Protein AF-A0A1M3LJ61-F1 (afdb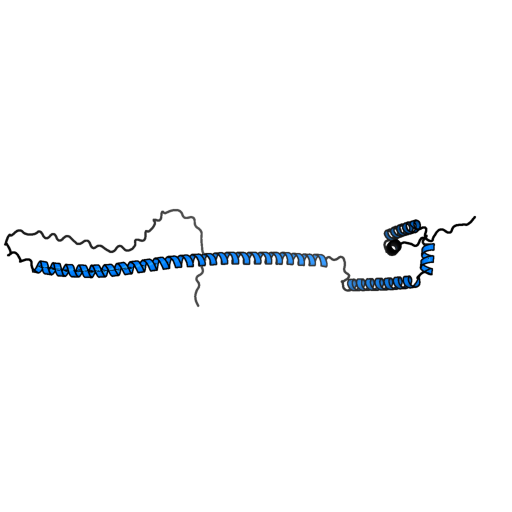_monomer)

Sequence (242 aa):
MVVLLSPVTEMSPMDAQKLAKVLAMAASDNETEALHALRTARRLLDGQGLDFVALAGRLTDSGGEALKDAVFDLRNEVRHLRAENEKLRQGRPSGPAPTASLAESARDAAELIRLRAELDQARAEVQRVHDHQEGLQEQFRQALAEAGQLGLRLSEAESRRMRLEAENRRLTHANHALKVDLAAAQAQTPVPAPVLSGSPIPTSHGPVPHVRPRGPEIVPSEQKRGKNVGISTKGVGQYVLF

Secondary structure (DSSP, 8-state):
----PPP--PPPHHHHHHHHHHHHHHTSS-HHHHHHHHHHHHHHHHTTT--HHHHHHHHHHHHHHHHHHHHHHHHHHHHHHHHHHHHHHHSS---SS-HHHHHHHHHHHHHHHHHHHHHHHHHHHHHHHHHHHHHHHHHHHHHHHHHHHHHHHHHHHHHHHHHHHHHHHHHHHHHHHHHHHHHHHHHHS----------------PPP------------PPPPP-----------PPPPP-

Radius of gyration: 60.06 Å; Cα contacts (8 Å, |Δi|>4): 35; chains: 1; bounding box: 93×72×181 Å

pLDDT: mean 74.15, std 20.95, range [33.78, 98.62]

Structure (mmCIF, N/CA/C/O backbone):
data_AF-A0A1M3LJ61-F1
#
_entry.id   AF-A0A1M3LJ61-F1
#
loop_
_atom_site.group_PDB
_atom_site.id
_atom_site.type_symbol
_atom_site.label_atom_id
_atom_site.label_alt_id
_atom_site.label_comp_id
_atom_site.label_asym_id
_atom_site.label_entity_id
_atom_site.label_seq_id
_atom_site.pdbx_PDB_ins_code
_atom_site.Cartn_x
_atom_site.Cartn_y
_atom_site.Cartn_z
_atom_site.occupancy
_atom_site.B_iso_or_equiv
_atom_site.auth_seq_id
_atom_site.auth_comp_id
_atom_site.auth_asym_id
_atom_site.auth_atom_id
_atom_site.pdbx_PDB_model_num
ATOM 1 N N . MET A 1 1 ? 7.408 24.748 -99.561 1.00 39.34 1 MET A N 1
ATOM 2 C CA . MET A 1 1 ? 7.368 23.767 -98.455 1.00 39.34 1 MET A CA 1
ATOM 3 C C . MET A 1 1 ? 7.925 24.447 -97.221 1.00 39.34 1 MET A C 1
ATOM 5 O O . MET A 1 1 ? 9.103 24.771 -97.209 1.00 39.34 1 MET A O 1
ATOM 9 N N . VAL A 1 2 ? 7.067 24.759 -96.253 1.00 34.91 2 VAL A N 1
ATOM 10 C CA . VAL A 1 2 ? 7.455 25.395 -94.988 1.00 34.91 2 VAL A CA 1
ATOM 11 C C . VAL A 1 2 ? 7.781 24.279 -93.999 1.00 34.91 2 VAL A C 1
ATOM 13 O O . VAL A 1 2 ? 6.925 23.446 -93.714 1.00 34.91 2 VAL A O 1
ATOM 16 N N . VAL A 1 3 ? 9.027 24.236 -93.526 1.00 39.78 3 VAL A N 1
ATOM 17 C CA . VAL A 1 3 ? 9.462 23.355 -92.435 1.00 39.78 3 VAL A CA 1
ATOM 18 C C . VAL A 1 3 ? 8.940 23.967 -91.138 1.00 39.78 3 VAL A C 1
ATOM 20 O O . VAL A 1 3 ? 9.417 25.013 -90.705 1.00 39.78 3 VAL A O 1
ATOM 23 N N . LEU A 1 4 ? 7.913 23.352 -90.553 1.00 39.88 4 LEU A N 1
ATOM 24 C CA . LEU A 1 4 ? 7.398 23.730 -89.241 1.00 39.88 4 LEU A CA 1
ATOM 25 C C . LEU A 1 4 ? 8.383 23.243 -88.172 1.00 39.88 4 LEU A C 1
ATOM 27 O O . LEU A 1 4 ? 8.554 22.040 -87.973 1.00 39.88 4 LEU A O 1
ATOM 31 N N . LEU A 1 5 ? 9.040 24.197 -87.507 1.00 40.81 5 LEU A N 1
ATOM 32 C CA . LEU A 1 5 ? 9.815 23.964 -86.294 1.00 40.81 5 LEU A CA 1
ATOM 33 C C . LEU A 1 5 ? 8.912 23.321 -85.235 1.00 40.81 5 LEU A C 1
ATOM 35 O O . LEU A 1 5 ? 7.877 23.876 -84.868 1.00 40.81 5 LEU A O 1
ATOM 39 N N . SER A 1 6 ? 9.316 22.151 -84.746 1.00 39.75 6 SER A N 1
ATOM 40 C CA . SER A 1 6 ? 8.691 21.529 -83.579 1.00 39.75 6 SER A CA 1
ATOM 41 C C . SER A 1 6 ? 9.058 22.319 -82.313 1.00 39.75 6 SER A C 1
ATOM 43 O O . SER A 1 6 ? 10.201 22.768 -82.199 1.00 39.75 6 SER A O 1
ATOM 45 N N . PRO A 1 7 ? 8.121 22.512 -81.368 1.00 43.78 7 PRO A N 1
ATOM 46 C CA . PRO A 1 7 ? 8.375 23.269 -80.150 1.00 43.78 7 PRO A CA 1
ATOM 47 C C . PRO A 1 7 ? 9.393 22.554 -79.252 1.00 43.78 7 PRO A C 1
ATOM 49 O O . PRO A 1 7 ? 9.304 21.350 -79.008 1.00 43.78 7 PRO A O 1
ATOM 52 N N . VAL A 1 8 ? 10.356 23.334 -78.760 1.00 47.19 8 VAL A N 1
ATOM 53 C CA . VAL A 1 8 ? 11.369 22.946 -77.774 1.00 47.19 8 VAL A CA 1
ATOM 54 C C . VAL A 1 8 ? 10.664 22.402 -76.533 1.00 47.19 8 VAL A C 1
ATOM 56 O O . VAL A 1 8 ? 9.954 23.129 -75.846 1.00 47.19 8 VAL A O 1
ATOM 59 N N . THR A 1 9 ? 10.828 21.110 -76.258 1.00 55.72 9 THR A N 1
ATOM 60 C CA . THR A 1 9 ? 10.273 20.473 -75.061 1.00 55.72 9 THR A CA 1
ATOM 61 C C . THR A 1 9 ? 11.159 20.846 -73.873 1.00 55.72 9 THR A C 1
ATOM 63 O O . THR A 1 9 ? 12.301 20.394 -73.770 1.00 55.72 9 THR A O 1
ATOM 66 N N . GLU A 1 10 ? 10.680 21.738 -73.010 1.00 58.97 10 GLU A N 1
ATOM 67 C CA . GLU A 1 10 ? 11.334 22.023 -71.732 1.00 58.97 10 GLU A CA 1
ATOM 68 C C . GLU A 1 10 ? 11.144 20.831 -70.787 1.00 58.97 10 GLU A C 1
ATOM 70 O O . GLU A 1 10 ? 10.047 20.279 -70.672 1.00 58.97 10 GLU A O 1
ATOM 75 N N . MET A 1 11 ? 12.225 20.397 -70.132 1.00 64.00 11 MET A N 1
ATOM 76 C CA . MET A 1 11 ? 12.153 19.304 -69.164 1.00 64.00 11 MET A CA 1
ATOM 77 C C . MET A 1 11 ? 11.293 19.733 -67.975 1.00 64.00 11 MET A C 1
ATOM 79 O O . MET A 1 11 ? 11.531 20.785 -67.383 1.00 64.00 11 MET A O 1
ATOM 83 N N . SER A 1 12 ? 10.341 18.889 -67.572 1.00 69.12 12 SER A N 1
ATOM 84 C CA . SER A 1 12 ? 9.589 19.107 -66.334 1.00 69.12 12 SER A CA 1
ATOM 85 C C . SER A 1 12 ? 10.553 19.238 -65.141 1.00 69.12 12 SER A C 1
ATOM 87 O O . SER A 1 12 ? 11.488 18.435 -65.027 1.00 69.12 12 SER A O 1
ATOM 89 N N . PRO A 1 13 ? 10.331 20.185 -64.209 1.00 62.59 13 PRO A N 1
ATOM 90 C CA . PRO A 1 13 ? 11.209 20.400 -63.053 1.00 62.59 13 PRO A CA 1
ATOM 91 C C . PRO A 1 13 ? 11.380 19.139 -62.192 1.00 62.59 13 PRO A C 1
ATOM 93 O O . PRO A 1 13 ? 12.439 18.914 -61.606 1.00 62.59 13 PRO A O 1
ATOM 96 N N . MET A 1 14 ? 10.369 18.268 -62.166 1.00 59.91 14 MET A N 1
ATOM 97 C CA . MET A 1 14 ? 10.416 16.993 -61.450 1.00 59.91 14 MET A CA 1
ATOM 98 C C . MET A 1 14 ? 11.348 15.971 -62.122 1.00 59.91 14 MET A C 1
ATOM 100 O O . MET A 1 14 ? 12.014 15.192 -61.438 1.00 59.91 14 MET A O 1
ATOM 104 N N . ASP A 1 15 ? 11.422 15.970 -63.452 1.00 69.44 15 ASP A N 1
ATOM 105 C CA . ASP A 1 15 ? 12.286 15.057 -64.203 1.00 69.44 15 ASP A CA 1
ATOM 106 C C . ASP A 1 15 ? 13.738 15.550 -64.220 1.00 69.44 15 ASP A C 1
ATOM 108 O O . ASP A 1 15 ? 14.660 14.738 -64.144 1.00 69.44 15 ASP A O 1
ATOM 112 N N . ALA A 1 16 ? 13.948 16.870 -64.170 1.00 64.44 16 ALA A N 1
ATOM 113 C CA . ALA A 1 16 ? 15.262 17.473 -63.942 1.00 64.44 16 ALA A CA 1
ATOM 114 C C . ALA A 1 16 ? 15.847 17.094 -62.567 1.00 64.44 16 ALA A C 1
ATOM 116 O O . ALA A 1 16 ? 17.010 16.702 -62.474 1.00 64.44 16 ALA A O 1
ATOM 117 N N . GLN A 1 17 ? 15.036 17.126 -61.504 1.00 66.38 17 GLN A N 1
ATOM 118 C CA . GLN A 1 17 ? 15.462 16.702 -60.162 1.00 66.38 17 GLN A CA 1
ATOM 119 C C . GLN A 1 17 ? 15.802 15.206 -60.095 1.00 66.38 17 GLN A C 1
ATOM 121 O O . GLN A 1 17 ? 16.796 14.818 -59.476 1.00 66.38 17 GLN A O 1
ATOM 126 N N . LYS A 1 18 ? 15.007 14.351 -60.752 1.00 72.06 18 LYS A N 1
ATOM 127 C CA . LYS A 1 18 ? 15.295 12.910 -60.843 1.00 72.06 18 LYS A CA 1
ATOM 128 C C . LYS A 1 18 ? 16.589 12.648 -61.605 1.00 72.06 18 LYS A C 1
ATOM 130 O O . LYS A 1 18 ? 17.407 11.859 -61.139 1.00 72.06 18 LYS A O 1
ATOM 135 N N . LEU A 1 19 ? 16.796 13.327 -62.733 1.00 70.62 19 LEU A N 1
ATOM 136 C CA . LEU A 1 19 ? 18.022 13.212 -63.513 1.00 70.62 19 LEU A CA 1
ATOM 137 C C . LEU A 1 19 ? 19.246 13.655 -62.699 1.00 70.62 19 LEU A C 1
ATOM 139 O O . LEU A 1 19 ? 20.232 12.925 -62.659 1.00 70.62 19 LEU A O 1
ATOM 143 N N . ALA A 1 20 ? 19.167 14.785 -61.991 1.00 68.12 20 ALA A N 1
ATOM 144 C CA . ALA A 1 20 ? 20.248 15.278 -61.136 1.00 68.12 20 ALA A CA 1
ATOM 145 C C . ALA A 1 20 ? 20.616 14.278 -60.030 1.00 68.12 20 ALA A C 1
ATOM 147 O O . ALA A 1 20 ? 21.790 13.996 -59.804 1.00 68.12 20 ALA A O 1
ATOM 148 N N . LYS A 1 21 ? 19.613 13.675 -59.382 1.00 71.56 21 LYS A N 1
ATOM 149 C CA . LYS A 1 21 ? 19.830 12.655 -58.350 1.00 71.56 21 LYS A CA 1
ATOM 150 C C . LYS A 1 21 ? 20.485 11.390 -58.908 1.00 71.56 21 LYS A C 1
ATOM 152 O O . LYS A 1 21 ? 21.404 10.854 -58.296 1.00 71.56 21 LYS A O 1
ATOM 157 N N . VAL A 1 22 ? 20.032 10.919 -60.068 1.00 75.25 22 VAL A N 1
ATOM 158 C CA . VAL A 1 22 ? 20.609 9.740 -60.728 1.00 75.25 22 VAL A CA 1
ATOM 159 C C . VAL A 1 22 ? 22.039 10.030 -61.204 1.00 75.25 22 VAL A C 1
ATOM 161 O O . VAL A 1 22 ? 22.913 9.188 -61.041 1.00 75.25 22 VAL A O 1
ATOM 164 N N . LEU A 1 23 ? 22.326 11.232 -61.706 1.00 72.38 23 LEU A N 1
ATOM 165 C CA . LEU A 1 23 ? 23.689 11.639 -62.064 1.00 72.38 23 LEU A CA 1
ATOM 166 C C . LEU A 1 23 ? 24.606 11.796 -60.844 1.00 72.38 23 LEU A C 1
ATOM 168 O O . LEU A 1 23 ? 25.773 11.427 -60.918 1.00 72.38 23 LEU A O 1
ATOM 172 N N . ALA A 1 24 ? 24.091 12.256 -59.702 1.00 69.31 24 ALA A N 1
ATOM 173 C CA . ALA A 1 24 ? 24.850 12.272 -58.452 1.00 69.31 24 ALA A CA 1
ATOM 174 C C . ALA A 1 24 ? 25.204 10.848 -57.983 1.00 69.31 24 ALA A C 1
ATOM 176 O O . ALA A 1 24 ? 26.318 10.608 -57.527 1.00 69.31 24 ALA A O 1
ATOM 177 N N . MET A 1 25 ? 24.300 9.878 -58.167 1.00 69.06 25 MET A N 1
ATOM 178 C CA . MET A 1 25 ? 24.589 8.459 -57.914 1.00 69.06 25 MET A CA 1
ATOM 179 C C . MET A 1 25 ? 25.607 7.869 -58.900 1.00 69.06 25 MET A C 1
ATOM 181 O O . MET A 1 25 ? 26.309 6.924 -58.552 1.00 69.06 25 MET A O 1
ATOM 185 N N . ALA A 1 26 ? 25.742 8.433 -60.105 1.00 65.00 26 ALA A N 1
ATOM 186 C CA . ALA A 1 26 ? 26.786 8.036 -61.050 1.00 65.00 26 ALA A CA 1
ATOM 187 C C . ALA A 1 26 ? 28.206 8.415 -60.586 1.00 65.00 26 ALA A C 1
ATOM 189 O O . ALA A 1 26 ? 29.171 7.840 -61.078 1.00 65.00 26 ALA A O 1
ATOM 190 N N . ALA A 1 27 ? 28.338 9.332 -59.621 1.00 66.00 27 ALA A N 1
ATOM 191 C CA . ALA A 1 27 ? 29.603 9.664 -58.965 1.00 66.00 27 ALA A CA 1
ATOM 192 C C . ALA A 1 27 ? 29.924 8.757 -57.752 1.00 66.00 27 ALA A C 1
ATOM 194 O O . ALA A 1 27 ? 30.846 9.058 -56.997 1.00 66.00 27 ALA A O 1
ATOM 195 N N . SER A 1 28 ? 29.157 7.677 -57.540 1.00 67.62 28 SER A N 1
ATOM 196 C CA . SER A 1 28 ? 29.393 6.677 -56.487 1.00 67.62 28 SER A CA 1
ATOM 197 C C . SER A 1 28 ? 30.700 5.906 -56.720 1.00 67.62 28 SER A C 1
ATOM 199 O O . SER A 1 28 ? 31.016 5.540 -57.851 1.00 67.62 28 SER A O 1
ATOM 201 N N . ASP A 1 29 ? 31.421 5.588 -55.638 1.00 63.00 29 ASP A N 1
ATOM 202 C CA . ASP A 1 29 ? 32.652 4.774 -55.656 1.00 63.00 29 ASP A CA 1
ATOM 203 C C . ASP A 1 29 ? 32.382 3.296 -56.042 1.00 63.00 29 ASP A C 1
ATOM 205 O O . ASP A 1 29 ? 33.309 2.505 -56.222 1.00 63.00 29 ASP A O 1
ATOM 209 N N . ASN A 1 30 ? 31.108 2.906 -56.177 1.00 73.69 30 ASN A N 1
ATOM 210 C CA . ASN A 1 30 ? 30.684 1.591 -56.646 1.00 73.69 30 ASN A CA 1
ATOM 211 C C . ASN A 1 30 ? 30.413 1.605 -58.160 1.00 73.69 30 ASN A C 1
ATOM 213 O O . ASN A 1 30 ? 29.371 2.076 -58.621 1.00 73.69 30 ASN A O 1
ATOM 217 N N . GLU A 1 31 ? 31.321 1.003 -58.930 1.00 69.88 31 GLU A N 1
ATOM 218 C CA . GLU A 1 31 ? 31.287 0.973 -60.399 1.00 69.88 31 GLU A CA 1
ATOM 219 C C . GLU A 1 31 ? 29.990 0.366 -60.968 1.00 69.88 31 GLU A C 1
ATOM 221 O O . GLU A 1 31 ? 29.453 0.836 -61.972 1.00 69.88 31 GLU A O 1
ATOM 226 N N . THR A 1 32 ? 29.419 -0.641 -60.301 1.00 77.38 32 THR A N 1
ATOM 227 C CA . THR A 1 32 ? 28.174 -1.284 -60.759 1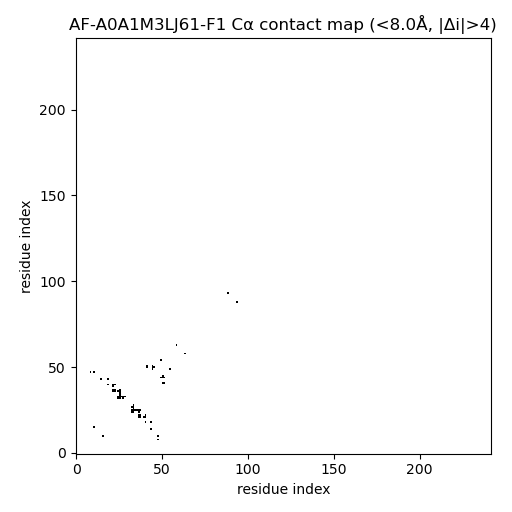.00 77.38 32 THR A CA 1
ATOM 228 C C . THR A 1 32 ? 26.953 -0.375 -60.608 1.00 77.38 32 THR A C 1
ATOM 230 O O . THR A 1 32 ? 26.091 -0.328 -61.491 1.00 77.38 32 THR A O 1
ATOM 233 N N . GLU A 1 33 ? 26.907 0.390 -59.519 1.00 72.25 33 GLU A N 1
ATOM 234 C CA . GLU A 1 33 ? 25.852 1.355 -59.223 1.00 72.25 33 GLU A CA 1
ATOM 235 C C . GLU A 1 33 ? 25.985 2.594 -60.109 1.00 72.25 33 GLU A C 1
ATOM 237 O O . GLU A 1 33 ? 24.993 3.052 -60.681 1.00 72.25 33 GLU A O 1
ATOM 242 N N . ALA A 1 34 ? 27.219 3.055 -60.327 1.00 69.69 34 ALA A N 1
ATOM 243 C CA . ALA A 1 34 ? 27.520 4.158 -61.226 1.00 69.69 34 ALA A CA 1
ATOM 244 C C . ALA A 1 34 ? 27.080 3.855 -62.668 1.00 69.69 34 ALA A C 1
ATOM 246 O O . ALA A 1 34 ? 26.402 4.662 -63.309 1.00 69.69 34 ALA A O 1
ATOM 247 N N . LEU A 1 35 ? 27.369 2.649 -63.169 1.00 77.25 35 LEU A N 1
ATOM 248 C CA . LEU A 1 35 ? 26.945 2.218 -64.503 1.00 77.25 35 LEU A CA 1
ATOM 249 C C . LEU A 1 35 ? 25.423 2.062 -64.619 1.00 77.25 35 LEU A C 1
ATOM 251 O O . LEU A 1 35 ? 24.843 2.408 -65.652 1.00 77.25 35 LEU A O 1
ATOM 255 N N . HIS A 1 36 ? 24.752 1.550 -63.585 1.00 79.88 36 HIS A N 1
ATOM 256 C CA . HIS A 1 36 ? 23.290 1.459 -63.572 1.00 79.88 36 HIS A CA 1
ATOM 257 C C . HIS A 1 36 ? 22.636 2.851 -63.571 1.00 79.88 36 HIS A C 1
ATOM 259 O O . HIS A 1 36 ? 21.670 3.095 -64.305 1.00 79.88 36 HIS A O 1
ATOM 265 N N . ALA A 1 37 ? 23.197 3.783 -62.802 1.00 77.12 37 ALA A N 1
ATOM 266 C CA . ALA A 1 37 ? 22.760 5.167 -62.753 1.00 77.12 37 ALA A CA 1
ATOM 267 C C . ALA A 1 37 ? 22.937 5.866 -64.113 1.00 77.12 37 ALA A C 1
ATOM 269 O O . ALA A 1 37 ? 21.987 6.460 -64.618 1.00 77.12 37 ALA A O 1
ATOM 270 N N . LEU A 1 38 ? 24.081 5.693 -64.786 1.00 77.62 38 LEU A N 1
ATOM 271 C CA . LEU A 1 38 ? 24.317 6.245 -66.129 1.00 77.62 38 LEU A CA 1
ATOM 272 C C . LEU A 1 38 ? 23.334 5.710 -67.180 1.00 77.62 38 LEU A C 1
ATOM 274 O O . LEU A 1 38 ? 22.809 6.481 -67.984 1.00 77.62 38 LEU A O 1
ATOM 278 N N . ARG A 1 39 ? 23.024 4.407 -67.159 1.00 83.12 39 ARG A N 1
ATOM 279 C CA . ARG A 1 39 ? 22.016 3.819 -68.066 1.00 83.12 39 ARG A CA 1
ATOM 280 C C . ARG A 1 39 ? 20.618 4.375 -67.805 1.00 83.12 39 ARG A C 1
ATOM 282 O O . ARG A 1 39 ? 19.861 4.611 -68.744 1.00 83.12 39 ARG A O 1
ATOM 289 N N . THR A 1 40 ? 20.285 4.600 -66.539 1.00 81.56 40 THR A N 1
ATOM 290 C CA . THR A 1 40 ? 18.989 5.155 -66.136 1.00 81.56 40 THR A CA 1
ATOM 291 C C . THR A 1 40 ? 18.874 6.630 -66.527 1.00 81.56 40 THR A C 1
ATOM 293 O O . THR A 1 40 ? 17.856 7.032 -67.084 1.00 81.56 40 THR A O 1
ATOM 296 N N . ALA A 1 41 ? 19.935 7.416 -66.325 1.00 76.94 41 ALA A N 1
ATOM 297 C CA . ALA A 1 41 ? 20.017 8.806 -66.767 1.00 76.94 41 ALA A CA 1
ATOM 298 C C . ALA A 1 41 ? 19.880 8.922 -68.292 1.00 76.94 41 ALA A C 1
ATOM 300 O O . ALA A 1 41 ? 19.110 9.749 -68.774 1.00 76.94 41 ALA A O 1
ATOM 301 N N . ARG A 1 42 ? 20.546 8.036 -69.047 1.00 79.75 42 ARG A N 1
ATOM 302 C CA . ARG A 1 42 ? 20.433 7.983 -70.510 1.00 79.75 42 ARG A CA 1
ATOM 303 C C . ARG A 1 42 ? 18.995 7.740 -70.961 1.00 79.75 42 ARG A C 1
ATOM 305 O O . ARG A 1 42 ? 18.484 8.469 -71.795 1.00 79.75 42 ARG A O 1
ATOM 312 N N . ARG A 1 43 ? 18.313 6.769 -70.350 1.00 81.75 43 ARG A N 1
ATOM 313 C CA . ARG A 1 43 ? 16.918 6.444 -70.681 1.00 81.75 43 ARG A CA 1
ATOM 314 C C . ARG A 1 43 ? 15.952 7.601 -70.398 1.00 81.75 43 ARG A C 1
ATOM 316 O O . ARG A 1 43 ? 14.979 7.769 -71.127 1.00 81.75 43 ARG A O 1
ATOM 323 N N . LEU A 1 44 ? 16.197 8.373 -69.338 1.00 77.38 44 LEU A N 1
ATOM 324 C CA . LEU A 1 44 ? 15.394 9.556 -69.010 1.00 77.38 44 LEU A CA 1
ATOM 325 C C . LEU A 1 44 ? 15.604 10.691 -70.021 1.00 77.38 44 LEU A C 1
ATOM 327 O O . LEU A 1 44 ? 14.643 11.371 -70.369 1.00 77.38 44 LEU A O 1
ATOM 331 N N . LEU A 1 45 ? 16.831 10.853 -70.520 1.00 76.44 45 LEU A N 1
ATOM 332 C CA . LEU A 1 45 ? 17.176 11.836 -71.547 1.00 76.44 45 LEU A CA 1
ATOM 333 C C . LEU A 1 45 ? 16.635 11.457 -72.931 1.00 76.44 45 LEU A C 1
ATOM 335 O O . LEU A 1 45 ? 16.005 12.289 -73.586 1.00 76.44 45 LEU A O 1
ATOM 339 N N . ASP A 1 46 ? 16.765 10.185 -73.317 1.00 80.94 46 ASP A N 1
ATOM 340 C CA . ASP A 1 46 ? 16.210 9.649 -74.565 1.00 80.94 46 ASP A CA 1
ATOM 341 C C . ASP A 1 46 ? 14.682 9.844 -74.619 1.00 80.94 46 ASP A C 1
ATOM 343 O O . ASP A 1 46 ? 14.127 10.210 -75.655 1.00 80.94 46 ASP A O 1
ATOM 347 N N . GLY A 1 47 ? 13.994 9.671 -73.480 1.00 77.44 47 GLY A N 1
ATOM 348 C CA . GLY A 1 47 ? 12.552 9.912 -73.348 1.00 77.44 47 GLY A CA 1
ATOM 349 C C . GLY A 1 47 ? 12.124 11.370 -73.561 1.00 77.44 47 GLY A C 1
ATOM 350 O O . GLY A 1 47 ? 10.942 11.627 -73.777 1.00 77.44 47 GLY A O 1
ATOM 351 N N . GLN A 1 48 ? 13.067 12.312 -73.527 1.00 70.69 48 GLN A N 1
ATOM 352 C CA . GLN A 1 48 ? 12.850 13.745 -73.743 1.00 70.69 48 GLN A CA 1
ATOM 353 C C . GLN A 1 48 ? 13.524 14.258 -75.029 1.00 70.69 48 GLN A C 1
ATOM 355 O O . GLN A 1 48 ? 13.552 15.463 -75.270 1.00 70.69 48 GLN A O 1
ATOM 360 N N . GLY A 1 49 ? 14.052 13.357 -75.869 1.00 71.62 49 GLY A N 1
ATOM 361 C CA . GLY A 1 49 ? 14.711 13.706 -77.131 1.00 71.62 49 GLY A CA 1
ATOM 362 C C . GLY A 1 49 ? 16.028 14.472 -76.958 1.00 71.62 49 GLY A C 1
ATOM 363 O O . GLY A 1 49 ? 16.449 15.174 -77.877 1.00 71.62 49 GLY A O 1
ATOM 364 N N . LEU A 1 50 ? 16.662 14.371 -75.786 1.00 72.19 50 LEU A N 1
ATOM 365 C CA . LEU A 1 50 ? 17.929 15.025 -75.463 1.00 72.19 50 LEU A CA 1
ATOM 366 C C . LEU A 1 50 ? 19.037 13.979 -75.329 1.00 72.19 50 LEU A C 1
ATOM 368 O O . LEU A 1 50 ? 18.806 12.889 -74.824 1.00 72.19 50 LEU A O 1
ATOM 372 N N . ASP A 1 51 ? 20.254 14.333 -75.737 1.00 75.25 51 ASP A N 1
ATOM 373 C CA . ASP A 1 51 ? 21.460 13.539 -75.468 1.00 75.25 51 ASP A CA 1
ATOM 374 C C . ASP A 1 51 ? 22.348 14.269 -74.446 1.00 75.25 51 ASP A C 1
ATOM 376 O O . ASP A 1 51 ? 22.235 15.487 -74.271 1.00 75.25 51 ASP A O 1
ATOM 380 N N . PHE A 1 52 ? 23.259 13.556 -73.782 1.00 71.06 52 PHE A N 1
ATOM 381 C CA . PHE A 1 52 ? 24.159 14.113 -72.765 1.00 71.06 52 PHE A CA 1
ATOM 382 C C . PHE A 1 52 ? 24.968 15.307 -73.277 1.00 71.06 52 PHE A C 1
ATO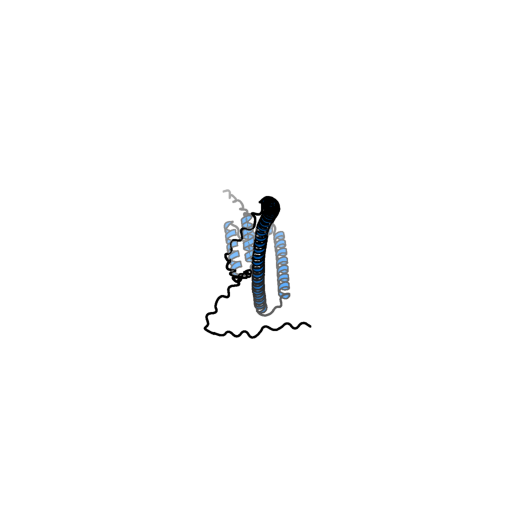M 384 O O . PHE A 1 52 ? 25.216 16.243 -72.523 1.00 71.06 52 PHE A O 1
ATOM 391 N N . VAL A 1 53 ? 25.338 15.309 -74.560 1.00 72.00 53 VAL A N 1
ATOM 392 C CA . VAL A 1 53 ? 26.064 16.417 -75.200 1.00 72.00 53 VAL A CA 1
ATOM 393 C C . VAL A 1 53 ? 25.172 17.654 -75.357 1.00 72.00 53 VAL A C 1
ATOM 395 O O . VAL A 1 53 ? 25.611 18.769 -75.088 1.00 72.00 53 VAL A O 1
ATOM 398 N N . ALA A 1 54 ? 23.902 17.466 -75.726 1.00 67.94 54 ALA A N 1
ATOM 399 C CA . ALA A 1 54 ? 22.929 18.553 -75.840 1.00 67.94 54 ALA A CA 1
ATOM 400 C C . ALA A 1 54 ? 2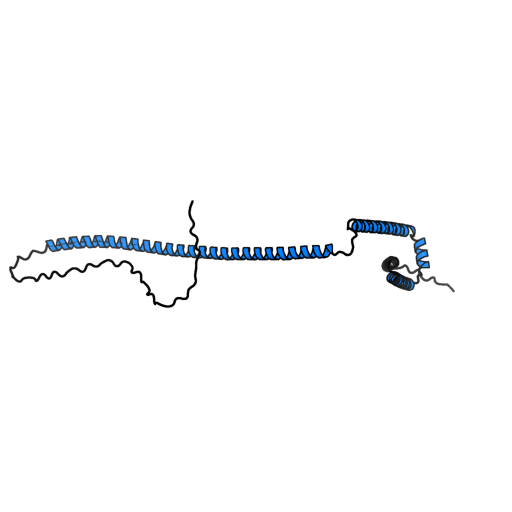2.532 19.113 -74.462 1.00 67.94 54 ALA A C 1
ATOM 402 O O . ALA A 1 54 ? 22.359 20.322 -74.311 1.00 67.94 54 ALA A O 1
ATOM 403 N N . LEU A 1 55 ? 22.436 18.250 -73.444 1.00 67.12 55 LEU A N 1
ATOM 404 C CA . LEU A 1 55 ? 22.231 18.649 -72.051 1.00 67.12 55 LEU A CA 1
ATOM 405 C C . LEU A 1 55 ? 23.440 19.422 -71.506 1.00 67.12 55 LEU A C 1
ATOM 407 O O . LEU A 1 55 ? 23.261 20.460 -70.875 1.00 67.12 55 LEU A O 1
ATOM 411 N N . ALA A 1 56 ? 24.660 18.946 -71.772 1.00 65.44 56 ALA A N 1
ATOM 412 C CA . ALA A 1 56 ? 25.892 19.620 -71.375 1.00 65.44 56 ALA A CA 1
ATOM 413 C C . ALA A 1 56 ? 26.007 21.007 -72.022 1.00 65.44 56 ALA A C 1
ATOM 415 O O . ALA A 1 56 ? 26.310 21.958 -71.312 1.00 65.44 56 ALA A O 1
ATOM 416 N N . GLY A 1 57 ? 25.674 21.135 -73.314 1.00 64.62 57 GLY A N 1
ATOM 417 C CA . GLY A 1 57 ? 25.619 22.427 -74.010 1.00 64.62 57 GLY A CA 1
ATOM 418 C C . GLY A 1 57 ? 24.606 23.399 -73.393 1.00 64.62 57 GLY A C 1
ATOM 419 O O . GLY A 1 57 ? 24.913 24.565 -73.171 1.00 64.62 57 GLY A O 1
ATOM 420 N N . ARG A 1 58 ? 23.419 22.912 -73.007 1.00 64.81 58 ARG A N 1
ATOM 421 C CA . ARG A 1 58 ? 22.413 23.740 -72.319 1.00 64.81 58 ARG A CA 1
ATOM 422 C C . ARG A 1 58 ? 22.854 24.165 -70.918 1.00 64.81 58 ARG A C 1
ATOM 424 O O . ARG A 1 58 ? 22.645 25.311 -70.547 1.00 64.81 58 ARG A O 1
ATOM 431 N N . LEU A 1 59 ? 23.487 23.272 -70.157 1.00 63.12 59 LEU A N 1
ATOM 432 C CA . LEU A 1 59 ? 24.003 23.563 -68.815 1.00 63.12 59 LEU A CA 1
ATOM 433 C C . LEU A 1 59 ? 25.161 24.565 -68.835 1.00 63.12 59 LEU A C 1
ATOM 435 O O . LEU A 1 59 ? 25.260 25.399 -67.934 1.00 63.12 59 LEU A O 1
ATOM 439 N N . THR A 1 60 ? 26.027 24.508 -69.849 1.00 63.47 60 THR A N 1
ATOM 440 C CA . THR A 1 60 ? 27.087 25.507 -70.027 1.00 63.47 60 THR A CA 1
ATOM 441 C C . THR A 1 60 ? 26.525 26.878 -70.383 1.00 63.47 60 THR A C 1
ATOM 443 O O . THR A 1 60 ? 27.044 27.874 -69.886 1.00 63.47 60 THR A O 1
ATOM 446 N N . ASP A 1 61 ? 25.430 26.925 -71.145 1.00 59.59 61 ASP A N 1
ATOM 447 C CA . ASP A 1 61 ? 24.810 28.176 -71.591 1.00 59.59 61 ASP A CA 1
ATOM 448 C C . ASP A 1 61 ? 23.869 28.802 -70.541 1.00 59.59 61 ASP A C 1
ATOM 450 O O . ASP A 1 61 ? 23.685 30.018 -70.535 1.00 59.59 61 ASP A O 1
ATOM 454 N N . SER A 1 62 ? 23.281 28.011 -69.629 1.00 57.94 62 SER A N 1
ATOM 455 C CA . SER A 1 62 ? 22.206 28.470 -68.729 1.00 57.94 62 SER A CA 1
ATOM 456 C C . SER A 1 62 ? 22.563 28.593 -67.241 1.00 57.94 62 SER A C 1
ATOM 458 O O . SER A 1 62 ? 21.672 28.859 -66.436 1.00 57.94 62 SER A O 1
ATOM 460 N N . GLY A 1 63 ? 23.817 28.381 -66.830 1.00 59.38 63 GLY A N 1
ATOM 461 C CA . GLY A 1 63 ? 24.185 28.497 -65.406 1.00 59.38 63 GLY A CA 1
ATOM 462 C C . GLY A 1 63 ? 25.347 27.631 -64.933 1.00 59.38 63 GLY A C 1
ATOM 463 O O . GLY A 1 63 ? 25.389 27.258 -63.759 1.00 59.38 63 GLY A O 1
ATOM 464 N N . GLY A 1 64 ? 26.292 27.309 -65.820 1.00 62.06 64 GLY A N 1
ATOM 465 C CA . GLY A 1 64 ? 27.444 26.468 -65.498 1.00 62.06 64 GLY A CA 1
ATOM 466 C C . GLY A 1 64 ? 28.268 26.965 -64.306 1.00 62.06 64 GLY A C 1
ATOM 467 O O . GLY A 1 64 ? 28.812 26.140 -63.586 1.00 62.06 64 GLY A O 1
ATOM 468 N N . GLU A 1 65 ? 28.317 28.275 -64.048 1.00 68.38 65 GLU A N 1
ATOM 469 C CA . GLU A 1 65 ? 29.022 28.836 -62.885 1.00 68.38 65 GLU A CA 1
ATOM 470 C C . GLU A 1 65 ? 28.319 28.520 -61.556 1.00 68.38 65 GLU A C 1
ATOM 472 O O . GLU A 1 65 ? 28.958 28.011 -60.644 1.00 68.38 65 GLU A O 1
ATOM 477 N N . ALA A 1 66 ? 26.993 28.668 -61.464 1.00 68.56 66 ALA A N 1
ATOM 478 C CA . ALA A 1 66 ? 26.253 28.329 -60.241 1.00 68.56 66 ALA A CA 1
ATOM 479 C C . ALA A 1 66 ? 26.311 26.824 -59.918 1.00 68.56 66 ALA A C 1
ATOM 481 O O . ALA A 1 66 ? 26.362 26.424 -58.755 1.00 68.56 66 ALA A O 1
ATOM 482 N N . LEU A 1 67 ? 26.333 25.973 -60.951 1.00 69.31 67 LEU A N 1
ATOM 483 C CA . LEU A 1 67 ? 26.532 24.537 -60.772 1.00 69.31 67 LEU A CA 1
ATOM 484 C C . LEU A 1 67 ? 27.971 24.211 -60.349 1.00 69.31 67 LEU A C 1
ATOM 486 O O . LEU A 1 67 ? 28.166 23.345 -59.499 1.00 69.31 67 LEU A O 1
ATOM 490 N N . LYS A 1 68 ? 28.977 24.892 -60.913 1.00 77.06 68 LYS A N 1
ATOM 491 C CA . LYS A 1 68 ? 30.380 24.743 -60.495 1.00 77.06 68 LYS A CA 1
ATOM 492 C C . LYS A 1 68 ? 30.566 25.148 -59.036 1.00 77.06 68 LYS A C 1
ATOM 494 O O . LYS A 1 68 ? 31.220 24.401 -58.313 1.00 77.06 68 LYS A O 1
ATOM 499 N N . ASP A 1 69 ? 29.952 26.247 -58.605 1.00 77.25 69 ASP A N 1
ATOM 500 C CA . ASP A 1 69 ? 29.995 26.715 -57.218 1.00 77.25 69 ASP A CA 1
ATOM 501 C C . ASP A 1 69 ? 29.331 25.703 -56.273 1.00 77.25 69 ASP A C 1
ATOM 503 O O . ASP A 1 69 ? 29.954 25.254 -55.315 1.00 77.25 69 ASP A O 1
ATOM 507 N N . ALA A 1 70 ? 28.130 25.215 -56.601 1.00 69.00 70 ALA A N 1
ATOM 508 C CA . ALA A 1 70 ? 27.453 24.192 -55.800 1.00 69.00 70 ALA A CA 1
ATOM 509 C C . ALA A 1 70 ? 28.240 22.867 -55.723 1.00 69.00 70 ALA A C 1
ATOM 511 O O . ALA A 1 70 ? 28.289 22.218 -54.677 1.00 69.00 70 ALA A O 1
ATOM 512 N N . VAL A 1 71 ? 28.884 22.452 -56.820 1.00 80.56 71 VAL A N 1
ATOM 513 C CA . VAL A 1 71 ? 29.760 21.268 -56.843 1.00 80.56 71 VAL A CA 1
ATOM 514 C C . VAL A 1 71 ? 31.029 21.507 -56.021 1.00 80.56 71 VAL A C 1
ATOM 516 O O . VAL A 1 71 ? 31.513 20.587 -55.356 1.00 80.56 71 VAL A O 1
ATOM 519 N N . PHE A 1 72 ? 31.573 22.723 -56.044 1.00 85.56 72 PHE A N 1
ATOM 520 C CA . PHE A 1 72 ? 32.728 23.108 -55.242 1.00 85.56 72 PHE A CA 1
ATOM 521 C C . PHE A 1 72 ? 32.403 23.091 -53.742 1.00 85.56 72 PHE A C 1
ATOM 523 O O . PHE A 1 72 ? 33.159 22.497 -52.967 1.00 85.56 72 PHE A O 1
ATOM 530 N N . ASP A 1 73 ? 31.253 23.635 -53.347 1.00 86.56 73 ASP A N 1
ATOM 531 C CA . ASP A 1 73 ? 30.763 23.617 -51.968 1.00 86.56 73 ASP A CA 1
ATOM 532 C C . ASP A 1 73 ? 30.517 22.188 -51.476 1.00 86.56 73 ASP A C 1
ATOM 534 O O . ASP A 1 73 ? 31.049 21.793 -50.436 1.00 86.56 73 ASP A O 1
ATOM 538 N N . LEU A 1 74 ? 29.829 21.361 -52.272 1.00 82.69 74 LEU A N 1
ATOM 539 C CA . LEU A 1 74 ? 29.593 19.953 -51.943 1.00 82.69 74 LEU A CA 1
ATOM 540 C C . LEU A 1 74 ? 30.912 19.179 -51.791 1.00 82.69 74 LEU A C 1
ATOM 542 O O . LEU A 1 74 ? 31.071 18.355 -50.890 1.00 82.69 74 LEU A O 1
ATOM 546 N N . ARG A 1 75 ? 31.903 19.451 -52.647 1.00 89.38 75 ARG A N 1
ATOM 547 C CA . ARG A 1 75 ? 33.228 18.822 -52.561 1.00 89.38 75 ARG A CA 1
ATOM 548 C C . ARG A 1 75 ? 33.972 19.237 -51.291 1.00 89.38 75 ARG A C 1
ATOM 550 O O . ARG A 1 75 ? 34.662 18.404 -50.695 1.00 89.38 75 ARG A O 1
ATOM 557 N N . ASN A 1 76 ? 33.843 20.494 -50.874 1.00 90.62 76 ASN A N 1
ATOM 558 C CA . ASN A 1 76 ? 34.422 20.981 -49.625 1.00 90.62 76 ASN A CA 1
ATOM 559 C C . ASN A 1 76 ? 33.732 20.363 -48.406 1.00 90.62 76 ASN A C 1
ATOM 561 O O . ASN A 1 76 ? 34.423 19.931 -47.483 1.00 90.62 76 ASN A O 1
ATOM 565 N N . GLU A 1 77 ? 32.408 20.232 -48.431 1.00 89.94 77 GLU A N 1
ATOM 566 C CA . GLU A 1 77 ? 31.632 19.576 -47.377 1.00 89.94 77 GLU A CA 1
ATOM 567 C C . GLU A 1 77 ? 31.987 18.088 -47.260 1.00 89.94 77 GLU A C 1
ATOM 569 O O . GLU A 1 77 ? 32.305 17.608 -46.173 1.00 89.94 77 GLU A O 1
ATOM 574 N N . VAL A 1 78 ? 32.076 17.362 -48.379 1.00 89.06 78 VAL A N 1
ATOM 575 C CA . VAL A 1 78 ? 32.537 15.964 -48.391 1.00 89.06 78 VAL A CA 1
ATOM 576 C C . VAL A 1 78 ? 33.957 15.848 -47.834 1.00 89.06 78 VAL A C 1
ATOM 578 O O . VAL A 1 78 ? 34.254 14.919 -47.079 1.00 89.06 78 VAL A O 1
ATOM 581 N N . ARG A 1 79 ? 34.852 16.789 -48.158 1.00 94.12 79 ARG A N 1
ATOM 582 C CA . ARG A 1 79 ? 36.208 16.817 -47.592 1.00 94.12 79 ARG A CA 1
ATOM 583 C C . ARG A 1 79 ? 36.183 17.071 -46.081 1.00 94.12 79 ARG A C 1
ATOM 585 O O . ARG A 1 79 ? 36.934 16.410 -45.364 1.00 94.12 79 ARG A O 1
ATOM 592 N N . HIS A 1 80 ? 35.322 17.970 -45.603 1.00 91.75 80 HIS A N 1
ATOM 593 C CA . HIS A 1 80 ? 35.133 18.242 -44.178 1.00 91.75 80 HIS A CA 1
ATOM 594 C C . HIS A 1 80 ? 34.593 17.011 -43.445 1.00 91.75 80 HIS A C 1
ATOM 596 O O . HIS A 1 80 ? 35.203 16.565 -42.478 1.00 91.75 80 HIS A O 1
ATOM 602 N N . LEU A 1 81 ? 33.506 16.412 -43.931 1.00 90.25 81 LEU A N 1
ATOM 603 C CA . LEU A 1 81 ? 32.879 15.230 -43.335 1.00 90.25 81 LEU A CA 1
ATOM 604 C C . LEU A 1 81 ? 33.809 14.015 -43.334 1.00 90.25 81 LEU A C 1
ATOM 606 O O . LEU A 1 81 ? 33.784 13.219 -42.396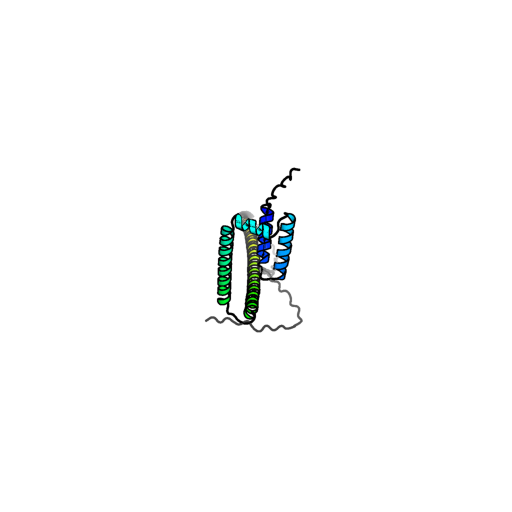 1.00 90.25 81 LEU A O 1
ATOM 610 N N . ARG A 1 82 ? 34.661 13.868 -44.357 1.00 87.25 82 ARG A N 1
ATOM 611 C CA . ARG A 1 82 ? 35.715 12.843 -44.377 1.00 87.25 82 ARG A CA 1
ATOM 612 C C . ARG A 1 82 ? 36.789 13.120 -43.328 1.00 87.25 82 ARG A C 1
ATOM 614 O O . ARG A 1 82 ? 37.179 12.193 -42.630 1.00 87.25 82 ARG A O 1
ATOM 621 N N . ALA A 1 83 ? 37.242 14.366 -43.182 1.00 86.44 83 ALA A N 1
ATOM 622 C CA . ALA A 1 83 ? 38.217 14.738 -42.156 1.00 86.44 83 ALA A CA 1
ATOM 623 C C . ALA A 1 83 ? 37.649 14.606 -40.733 1.00 86.44 83 ALA A C 1
ATOM 625 O O . ALA A 1 83 ? 38.364 14.207 -39.820 1.00 86.44 83 ALA A O 1
ATOM 626 N N . GLU A 1 84 ? 36.370 14.913 -40.536 1.00 85.81 84 GLU A N 1
ATOM 627 C CA . GLU A 1 84 ? 35.662 14.739 -39.269 1.00 85.81 84 GLU A CA 1
ATOM 628 C C . GLU A 1 84 ? 35.446 13.261 -38.940 1.00 85.81 84 GLU A C 1
ATOM 630 O O . GLU A 1 84 ? 35.773 12.837 -37.835 1.00 85.81 84 GLU A O 1
ATOM 635 N N . ASN A 1 85 ? 35.015 12.445 -39.907 1.00 83.06 85 ASN A N 1
ATOM 636 C CA . ASN A 1 85 ? 34.989 10.990 -39.746 1.00 83.06 85 ASN A CA 1
ATOM 637 C C . ASN A 1 85 ? 36.372 10.442 -39.411 1.00 83.06 85 ASN A C 1
ATOM 639 O O . ASN A 1 85 ? 36.496 9.598 -38.532 1.00 83.06 85 ASN A O 1
ATOM 643 N N . GLU A 1 86 ? 37.414 10.926 -40.079 1.00 84.69 86 GLU A N 1
ATOM 644 C CA . GLU A 1 86 ? 38.779 10.493 -39.812 1.00 84.69 86 GLU A CA 1
ATOM 645 C C . GLU A 1 86 ? 39.239 10.920 -38.410 1.00 84.69 86 GLU A C 1
ATOM 647 O O . GLU A 1 86 ? 39.812 10.112 -37.690 1.00 84.69 86 GLU A O 1
ATOM 652 N N . LYS A 1 87 ? 38.890 12.125 -37.942 1.00 83.81 87 LYS A N 1
ATOM 653 C CA . LYS A 1 87 ? 39.118 12.550 -36.549 1.00 83.81 87 LYS A CA 1
ATOM 654 C C . LYS A 1 87 ? 38.355 11.693 -35.541 1.00 83.81 87 LYS A C 1
ATOM 656 O O . LYS A 1 87 ? 38.921 11.330 -34.516 1.00 83.81 87 LYS A O 1
ATOM 661 N N . LEU A 1 88 ? 37.102 11.337 -35.818 1.00 77.69 88 LEU A N 1
ATOM 662 C CA . LEU A 1 88 ? 36.311 10.432 -34.975 1.00 77.69 88 LEU A CA 1
ATOM 663 C C . LEU A 1 88 ? 36.896 9.014 -34.972 1.00 77.69 88 LEU A C 1
ATOM 665 O O . LEU A 1 88 ? 36.876 8.332 -33.949 1.00 77.69 88 LEU A O 1
ATOM 669 N N . ARG A 1 89 ? 37.464 8.581 -36.101 1.00 76.94 89 ARG A N 1
ATOM 670 C CA . ARG A 1 89 ? 38.187 7.312 -36.223 1.00 76.94 89 ARG A CA 1
ATOM 671 C C . ARG A 1 89 ? 39.548 7.341 -35.549 1.00 76.94 89 ARG A C 1
ATOM 673 O O . ARG A 1 89 ? 39.938 6.295 -35.070 1.00 76.94 89 ARG A O 1
ATOM 680 N N . GLN A 1 90 ? 40.235 8.479 -35.481 1.00 73.31 90 GLN A N 1
ATOM 681 C CA . GLN A 1 90 ? 41.511 8.652 -34.772 1.00 73.31 90 GLN A CA 1
ATOM 682 C C . GLN A 1 90 ? 41.316 8.868 -33.266 1.00 73.31 90 GLN A C 1
ATOM 684 O O . GLN A 1 90 ? 42.139 8.432 -32.467 1.00 73.31 90 GLN A O 1
ATOM 689 N N . GLY A 1 91 ? 40.196 9.476 -32.862 1.00 62.50 91 GLY A N 1
ATOM 690 C CA . GLY A 1 91 ? 39.711 9.481 -31.478 1.00 62.50 91 GLY A CA 1
ATOM 691 C C . GLY A 1 91 ? 39.249 8.099 -31.000 1.00 62.50 91 GLY A C 1
ATOM 692 O O . GLY A 1 91 ? 39.014 7.903 -29.809 1.00 62.50 91 GLY A O 1
ATOM 693 N N . ARG A 1 92 ? 39.154 7.125 -31.914 1.00 57.06 92 ARG A N 1
ATOM 694 C CA . ARG A 1 92 ? 38.963 5.704 -31.630 1.00 57.06 92 ARG A CA 1
ATOM 695 C C . ARG A 1 92 ? 40.315 5.001 -31.826 1.00 57.06 92 ARG A C 1
ATOM 697 O O . ARG A 1 92 ? 40.904 5.116 -32.892 1.00 57.06 92 ARG A O 1
ATOM 704 N N . PRO A 1 93 ? 40.861 4.271 -30.846 1.00 48.25 93 PRO A N 1
ATOM 705 C CA . PRO A 1 93 ? 42.149 3.616 -31.047 1.00 48.25 93 PRO A CA 1
ATOM 706 C C . PRO A 1 93 ? 42.041 2.588 -32.185 1.00 48.25 93 PRO A C 1
ATOM 708 O O . PRO A 1 93 ? 41.199 1.689 -32.155 1.00 48.25 93 PRO A O 1
ATOM 711 N N . SER A 1 94 ? 42.887 2.735 -33.207 1.00 57.06 94 SER A N 1
ATOM 712 C CA . SER A 1 94 ? 43.013 1.802 -34.326 1.00 57.06 94 SER A CA 1
ATOM 713 C C . SER A 1 94 ? 43.703 0.517 -33.855 1.00 57.06 94 SER A C 1
ATOM 715 O O . SER A 1 94 ? 44.929 0.419 -33.862 1.00 57.06 94 SER A O 1
ATOM 717 N N . GLY A 1 95 ? 42.908 -0.456 -33.410 1.00 52.00 95 GLY A N 1
ATOM 718 C CA . GLY A 1 95 ? 43.336 -1.813 -33.061 1.00 52.00 95 GLY A CA 1
ATOM 719 C C . GLY A 1 95 ? 42.571 -2.877 -33.862 1.00 52.00 95 GLY A C 1
ATOM 720 O O . GLY A 1 95 ? 41.561 -2.550 -34.492 1.00 52.00 95 GLY A O 1
ATOM 721 N N . PRO A 1 96 ? 43.041 -4.140 -33.873 1.00 49.78 96 PRO A N 1
ATOM 722 C CA . PRO A 1 96 ? 42.399 -5.224 -34.618 1.00 49.78 96 PRO A CA 1
ATOM 723 C C . PRO A 1 96 ? 40.965 -5.444 -34.101 1.00 49.78 96 PRO A C 1
ATOM 725 O O . PRO A 1 96 ? 40.668 -5.076 -32.969 1.00 49.78 96 PRO A O 1
ATOM 728 N N . ALA A 1 97 ? 40.091 -5.996 -34.954 1.00 50.53 97 ALA A N 1
ATOM 729 C CA . ALA A 1 97 ? 38.636 -6.174 -34.796 1.00 50.53 97 ALA A CA 1
ATOM 730 C C . ALA A 1 97 ? 38.077 -6.161 -33.345 1.00 50.53 97 ALA A C 1
ATOM 732 O O . ALA A 1 97 ? 38.642 -6.798 -32.456 1.00 50.53 97 ALA A O 1
ATOM 733 N N . PRO A 1 98 ? 36.927 -5.497 -33.096 1.00 51.28 98 PRO A N 1
ATOM 734 C CA . PRO A 1 98 ? 36.504 -5.048 -31.772 1.00 51.28 98 PRO A CA 1
ATOM 735 C C . PRO A 1 98 ? 36.045 -6.214 -30.886 1.00 51.28 98 PRO A C 1
ATOM 737 O O . PRO A 1 98 ? 34.860 -6.502 -30.769 1.00 51.28 98 PRO A O 1
ATOM 740 N N . THR A 1 99 ? 36.977 -6.878 -30.213 1.00 52.94 99 THR A N 1
ATOM 741 C CA . THR A 1 99 ? 36.663 -7.836 -29.142 1.00 52.94 99 THR A CA 1
ATOM 742 C C . THR A 1 99 ? 36.485 -7.140 -27.791 1.00 52.94 99 THR A C 1
ATOM 744 O O . THR A 1 99 ? 35.779 -7.656 -26.928 1.00 52.94 99 THR A O 1
ATOM 747 N N . ALA A 1 100 ? 37.014 -5.920 -27.636 1.00 52.72 100 ALA A N 1
ATOM 748 C CA . ALA A 1 100 ? 36.774 -5.076 -26.466 1.00 52.72 100 ALA A CA 1
ATOM 749 C C . ALA A 1 100 ? 35.325 -4.537 -26.398 1.00 52.72 100 ALA A C 1
ATOM 751 O O . ALA A 1 100 ? 34.750 -4.511 -25.317 1.00 52.72 100 ALA A O 1
ATOM 752 N N . SER A 1 101 ? 34.669 -4.220 -27.530 1.00 65.25 101 SER A N 1
ATOM 753 C CA . SER A 1 101 ? 33.337 -3.577 -27.503 1.00 65.25 101 SER A CA 1
ATOM 754 C C . SER A 1 101 ? 32.159 -4.530 -27.264 1.00 65.25 101 SER A C 1
ATOM 756 O O . SER A 1 101 ? 31.120 -4.097 -26.778 1.00 65.25 101 SER A O 1
ATOM 758 N N . LEU A 1 102 ? 32.282 -5.816 -27.614 1.00 78.12 102 LEU A N 1
ATOM 759 C CA . LEU A 1 102 ? 31.229 -6.806 -27.350 1.00 78.12 102 LEU A CA 1
ATOM 760 C C . LEU A 1 102 ? 31.316 -7.340 -25.917 1.00 78.12 102 LEU A C 1
ATOM 762 O O . LEU A 1 102 ? 30.289 -7.543 -25.281 1.00 78.12 102 LEU A O 1
ATOM 766 N N . ALA A 1 103 ? 32.530 -7.547 -25.399 1.00 83.56 103 ALA A N 1
ATOM 767 C CA . ALA A 1 103 ? 32.735 -8.013 -24.031 1.00 83.56 103 ALA A CA 1
ATOM 768 C C . ALA A 1 103 ? 32.310 -6.960 -22.994 1.00 83.56 103 ALA A C 1
ATOM 770 O O . ALA A 1 103 ? 31.706 -7.316 -21.987 1.00 83.56 103 ALA A O 1
ATOM 771 N N . GLU A 1 104 ? 32.581 -5.676 -23.245 1.00 82.44 104 GLU A N 1
ATOM 772 C CA . GLU A 1 104 ? 32.076 -4.569 -22.419 1.00 82.44 104 GLU A CA 1
ATOM 773 C C . GLU A 1 104 ? 30.553 -4.458 -22.512 1.00 82.44 104 GLU A C 1
ATOM 775 O O . GLU A 1 104 ? 29.884 -4.498 -21.486 1.00 82.44 104 GLU A O 1
ATOM 780 N N . SER A 1 105 ? 29.984 -4.483 -23.722 1.00 82.62 105 SER A N 1
ATOM 781 C CA . SER A 1 105 ? 28.526 -4.472 -23.899 1.00 82.62 105 SER A CA 1
ATOM 782 C C . SER A 1 105 ? 27.831 -5.672 -23.238 1.00 82.62 105 SER A C 1
ATOM 784 O O . SER A 1 105 ? 26.747 -5.524 -22.678 1.00 82.62 105 SER A O 1
ATOM 786 N N . ALA A 1 106 ? 28.452 -6.856 -23.252 1.00 89.81 106 ALA A N 1
ATOM 787 C CA . ALA A 1 106 ? 27.939 -8.037 -22.564 1.00 89.81 106 ALA A CA 1
ATOM 788 C C . ALA A 1 106 ? 28.005 -7.896 -21.034 1.00 89.81 106 ALA A C 1
ATOM 790 O O . ALA A 1 106 ? 27.101 -8.372 -20.347 1.00 89.81 106 ALA A O 1
ATOM 791 N N . ARG A 1 107 ? 29.036 -7.231 -20.494 1.00 92.12 107 ARG A N 1
ATOM 792 C CA . ARG A 1 107 ? 29.127 -6.905 -19.060 1.00 92.12 107 ARG A CA 1
ATOM 793 C C . ARG A 1 107 ? 28.065 -5.888 -18.660 1.00 92.12 107 ARG A C 1
ATOM 795 O O . ARG A 1 107 ? 27.362 -6.127 -17.686 1.00 92.12 107 ARG A O 1
A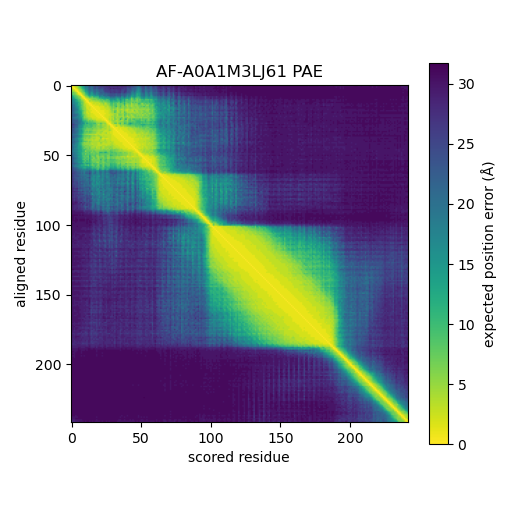TOM 802 N N . ASP A 1 108 ? 27.881 -4.832 -19.445 1.00 92.81 108 ASP A N 1
ATOM 803 C CA . ASP A 1 108 ? 26.844 -3.825 -19.198 1.00 92.81 108 ASP A CA 1
ATOM 804 C C . ASP A 1 108 ? 25.442 -4.447 -19.251 1.00 92.81 108 ASP A C 1
ATOM 806 O O . ASP A 1 108 ? 24.601 -4.186 -18.392 1.00 92.81 108 ASP A O 1
ATOM 810 N N . ALA A 1 109 ? 25.190 -5.338 -20.216 1.00 94.31 109 ALA A N 1
ATOM 811 C CA . ALA A 1 109 ? 23.936 -6.081 -20.297 1.00 94.31 109 ALA A CA 1
ATOM 812 C C . ALA A 1 109 ? 23.729 -7.008 -19.086 1.00 94.31 109 ALA A C 1
ATOM 814 O O . ALA A 1 109 ? 22.617 -7.089 -18.565 1.00 94.31 109 ALA A O 1
ATOM 815 N N . ALA A 1 110 ? 24.782 -7.682 -18.613 1.00 96.31 110 ALA A N 1
ATOM 816 C CA . ALA A 1 110 ? 24.711 -8.526 -17.423 1.00 96.31 110 ALA A CA 1
ATOM 817 C C . ALA A 1 110 ? 24.421 -7.710 -16.151 1.00 96.31 110 ALA A C 1
ATOM 819 O O . ALA A 1 110 ? 23.570 -8.110 -15.356 1.00 96.31 110 ALA A O 1
ATOM 820 N N . GLU A 1 111 ? 25.058 -6.547 -15.990 1.00 97.06 111 GLU A N 1
ATOM 821 C CA . GLU A 1 111 ? 24.782 -5.620 -14.886 1.00 97.06 111 GLU A CA 1
ATOM 822 C C . GLU A 1 111 ? 23.349 -5.074 -14.954 1.00 97.06 111 GLU A C 1
ATOM 824 O O . GLU A 1 111 ? 22.653 -5.048 -13.943 1.00 97.06 111 GLU A O 1
ATOM 829 N N . LEU A 1 112 ? 22.839 -4.731 -16.142 1.00 97.44 112 LEU A N 1
ATOM 830 C CA . LEU A 1 112 ? 21.443 -4.307 -16.301 1.00 97.44 112 LEU A CA 1
ATOM 831 C C . LEU A 1 112 ? 20.447 -5.412 -15.938 1.00 97.44 112 LEU A C 1
ATOM 833 O O . LEU A 1 112 ? 19.449 -5.136 -15.273 1.00 97.44 112 LEU A O 1
ATOM 837 N N . ILE A 1 113 ? 20.705 -6.657 -16.346 1.00 97.44 113 ILE A N 1
ATOM 838 C CA . ILE A 1 113 ? 19.866 -7.807 -15.975 1.00 97.44 113 ILE A CA 1
ATOM 839 C C . ILE A 1 113 ? 19.885 -8.002 -14.457 1.00 97.44 113 ILE A C 1
ATOM 841 O O . ILE A 1 113 ? 18.832 -8.202 -13.848 1.00 97.44 113 ILE A O 1
ATOM 845 N N . ARG A 1 114 ? 21.064 -7.903 -13.838 1.00 98.31 114 ARG A N 1
ATOM 846 C CA . ARG A 1 114 ? 21.227 -8.022 -12.390 1.00 98.31 114 ARG A CA 1
ATOM 847 C C . ARG A 1 114 ? 20.473 -6.919 -11.645 1.00 98.31 114 ARG A C 1
ATOM 849 O O . ARG A 1 114 ? 19.641 -7.229 -10.798 1.00 98.31 114 ARG A O 1
ATOM 856 N N . LEU A 1 115 ? 20.705 -5.653 -11.989 1.00 98.12 115 LEU A N 1
ATOM 857 C CA . LEU A 1 115 ? 20.016 -4.511 -11.379 1.00 98.12 115 LEU A CA 1
ATOM 858 C C . LEU A 1 115 ? 18.505 -4.584 -11.599 1.00 98.12 115 LEU A C 1
ATOM 860 O O . LEU A 1 115 ? 17.726 -4.196 -10.730 1.00 98.12 115 LEU A O 1
ATOM 864 N N . ARG A 1 116 ? 18.066 -5.118 -12.745 1.00 98.25 116 ARG A N 1
ATOM 865 C CA . ARG A 1 116 ? 16.646 -5.340 -12.997 1.00 98.25 116 ARG A CA 1
ATOM 866 C C . ARG A 1 116 ? 16.058 -6.387 -12.056 1.00 98.25 116 ARG A C 1
ATOM 868 O O . ARG A 1 116 ? 14.980 -6.153 -11.517 1.00 98.25 116 ARG A O 1
ATOM 875 N N . ALA A 1 117 ? 16.763 -7.494 -11.834 1.00 98.25 117 ALA A N 1
ATOM 876 C CA . ALA A 1 117 ? 16.348 -8.516 -10.881 1.00 98.25 117 ALA A CA 1
ATOM 877 C C . ALA A 1 117 ? 16.306 -7.973 -9.441 1.00 98.25 117 ALA A C 1
ATOM 879 O O . ALA A 1 117 ? 15.337 -8.223 -8.729 1.00 98.25 117 ALA A O 1
ATOM 880 N N . GLU A 1 118 ? 17.300 -7.173 -9.038 1.00 98.44 118 GLU A N 1
ATOM 881 C CA . GLU A 1 118 ? 17.327 -6.503 -7.728 1.00 98.44 118 GLU A CA 1
ATOM 882 C C . GLU A 1 118 ? 16.143 -5.530 -7.566 1.00 98.44 118 GLU A C 1
ATOM 884 O O . GLU A 1 118 ? 15.478 -5.514 -6.531 1.00 98.44 118 GLU A O 1
ATOM 889 N N . LEU A 1 119 ? 15.813 -4.763 -8.609 1.00 98.25 119 LEU A N 1
ATOM 890 C CA . LEU A 1 119 ? 14.671 -3.847 -8.611 1.00 98.25 119 LEU A CA 1
ATOM 891 C C . LEU A 1 119 ? 13.330 -4.591 -8.542 1.00 98.25 119 LEU A C 1
ATOM 893 O O . LEU A 1 119 ? 12.432 -4.170 -7.810 1.00 98.25 119 LEU A O 1
ATOM 897 N N . ASP A 1 120 ? 13.178 -5.691 -9.277 1.00 98.31 120 ASP A N 1
ATOM 898 C CA . ASP A 1 120 ? 11.962 -6.504 -9.228 1.00 98.31 120 ASP A CA 1
ATOM 899 C C . ASP A 1 120 ? 11.820 -7.208 -7.860 1.00 98.31 120 ASP A C 1
ATOM 901 O O . ASP A 1 120 ? 10.711 -7.287 -7.324 1.00 98.31 120 ASP A O 1
ATOM 905 N N . GLN A 1 121 ? 12.930 -7.610 -7.227 1.00 98.44 121 GLN A N 1
ATOM 906 C CA . GLN A 1 121 ? 12.937 -8.106 -5.848 1.00 98.44 121 GLN A CA 1
ATOM 907 C C . GLN A 1 121 ? 12.513 -7.021 -4.848 1.00 98.44 121 GLN A C 1
ATOM 909 O O . GLN A 1 121 ? 11.623 -7.262 -4.031 1.00 98.44 121 GLN A O 1
ATOM 914 N N . ALA A 1 122 ? 13.086 -5.818 -4.939 1.00 98.12 122 ALA A N 1
ATOM 915 C CA . ALA A 1 122 ? 12.732 -4.702 -4.064 1.00 98.12 122 ALA A CA 1
ATOM 916 C C . ALA A 1 122 ? 11.248 -4.320 -4.203 1.00 98.12 122 ALA A C 1
ATOM 918 O O . ALA A 1 122 ? 10.568 -4.071 -3.209 1.00 98.12 122 ALA A O 1
ATOM 919 N N . ARG A 1 123 ? 10.702 -4.340 -5.426 1.00 98.56 123 ARG A N 1
ATOM 920 C CA . ARG A 1 123 ? 9.264 -4.131 -5.663 1.00 98.56 123 ARG A CA 1
ATOM 921 C C . ARG A 1 123 ? 8.405 -5.207 -5.008 1.00 98.56 123 ARG A C 1
ATOM 923 O O . ARG A 1 123 ? 7.390 -4.877 -4.402 1.00 98.56 123 ARG A O 1
ATOM 930 N N . ALA A 1 124 ? 8.807 -6.472 -5.106 1.00 98.44 124 ALA A N 1
ATOM 931 C CA . ALA A 1 124 ? 8.094 -7.564 -4.453 1.00 98.44 124 ALA A CA 1
ATOM 932 C C . ALA A 1 124 ? 8.125 -7.433 -2.921 1.00 98.44 124 ALA A C 1
ATOM 934 O O . ALA A 1 124 ? 7.130 -7.717 -2.260 1.00 98.44 124 ALA A O 1
ATOM 935 N N . GLU A 1 125 ? 9.241 -6.985 -2.345 1.00 98.38 125 GLU A N 1
ATOM 936 C CA . GLU A 1 125 ? 9.357 -6.730 -0.906 1.00 98.38 125 GLU A CA 1
ATOM 937 C C . GLU A 1 125 ? 8.467 -5.569 -0.456 1.00 98.38 125 GLU A C 1
ATOM 939 O O . GLU A 1 125 ? 7.733 -5.719 0.520 1.00 98.38 125 GLU A O 1
ATOM 944 N N . VAL A 1 126 ? 8.452 -4.458 -1.199 1.00 98.44 126 VAL A N 1
ATOM 945 C CA . VAL A 1 126 ? 7.542 -3.332 -0.934 1.00 98.44 126 VAL A CA 1
ATOM 946 C C . VAL A 1 126 ? 6.087 -3.786 -0.982 1.00 98.44 126 VAL A C 1
ATOM 948 O O . VAL A 1 126 ? 5.329 -3.458 -0.072 1.00 98.44 126 VAL A O 1
ATOM 951 N N . GLN A 1 127 ? 5.705 -4.585 -1.983 1.00 98.31 127 GLN A N 1
ATOM 952 C CA . GLN A 1 127 ? 4.341 -5.102 -2.072 1.00 98.31 127 GLN A CA 1
ATOM 953 C C . GLN A 1 127 ? 3.995 -5.994 -0.875 1.00 98.31 127 GLN A C 1
ATOM 955 O O . GLN A 1 127 ? 2.963 -5.791 -0.250 1.00 98.31 127 GLN A O 1
ATOM 960 N N . ARG A 1 128 ? 4.881 -6.918 -0.480 1.00 98.50 128 ARG A N 1
ATOM 961 C CA . ARG A 1 128 ? 4.649 -7.769 0.702 1.00 98.50 128 ARG A CA 1
ATOM 962 C C . ARG A 1 128 ? 4.484 -6.955 1.983 1.00 98.50 128 ARG A C 1
ATOM 964 O O . ARG A 1 128 ? 3.646 -7.292 2.814 1.00 98.50 128 ARG A O 1
ATOM 971 N N . VAL A 1 129 ? 5.297 -5.914 2.168 1.00 98.50 129 VAL A N 1
ATOM 972 C CA . VAL A 1 129 ? 5.182 -5.020 3.329 1.00 98.50 129 VAL A CA 1
ATOM 973 C C . VAL A 1 129 ? 3.865 -4.255 3.281 1.00 98.50 129 VAL A C 1
ATOM 975 O O . VAL A 1 129 ? 3.209 -4.136 4.312 1.00 98.50 129 VAL A O 1
ATOM 978 N N . HIS A 1 130 ? 3.455 -3.780 2.105 1.00 98.44 130 HIS A N 1
ATOM 979 C CA . HIS A 1 130 ? 2.177 -3.103 1.932 1.00 98.44 130 HIS A CA 1
ATOM 980 C C . HIS A 1 130 ? 0.997 -4.029 2.260 1.00 98.44 130 HIS A C 1
ATOM 982 O O . HIS A 1 130 ? 0.154 -3.651 3.071 1.00 98.44 130 HIS A O 1
ATOM 988 N N . ASP A 1 131 ? 0.974 -5.248 1.718 1.00 98.44 131 ASP A N 1
ATOM 989 C CA . ASP A 1 131 ? -0.071 -6.241 1.994 1.00 98.44 131 ASP A CA 1
ATOM 990 C C . ASP A 1 131 ? -0.123 -6.573 3.497 1.00 98.44 131 ASP A C 1
ATOM 992 O O . ASP A 1 131 ? -1.189 -6.698 4.103 1.00 98.44 131 ASP A O 1
ATOM 996 N N . HIS A 1 132 ? 1.047 -6.675 4.138 1.00 98.38 132 HIS A N 1
ATOM 997 C CA . HIS A 1 132 ? 1.136 -6.891 5.578 1.00 98.38 132 HIS A CA 1
ATOM 998 C C . HIS A 1 132 ? 0.591 -5.702 6.382 1.00 98.38 132 HIS A C 1
ATOM 1000 O O . HIS A 1 132 ? -0.133 -5.903 7.358 1.00 98.38 132 HIS A O 1
ATOM 1006 N N . GLN A 1 133 ? 0.903 -4.469 5.974 1.00 98.31 133 GLN A N 1
ATOM 1007 C CA . GLN A 1 133 ? 0.380 -3.256 6.604 1.00 98.31 133 GLN A CA 1
ATOM 1008 C C . GLN A 1 133 ? -1.139 -3.154 6.470 1.00 98.31 133 GLN A C 1
ATOM 1010 O O . GLN A 1 133 ? -1.800 -2.834 7.455 1.00 98.31 133 GLN A O 1
ATOM 1015 N N . GLU A 1 134 ? -1.703 -3.465 5.303 1.00 98.31 134 GLU A N 1
ATOM 1016 C CA . GLU A 1 134 ? -3.157 -3.514 5.112 1.00 98.31 134 GLU A CA 1
ATOM 1017 C C . GLU A 1 134 ? -3.801 -4.569 6.015 1.00 98.31 134 GLU A C 1
ATOM 1019 O O . GLU A 1 134 ? -4.794 -4.291 6.690 1.00 98.31 134 GLU A O 1
ATOM 1024 N N . GLY A 1 135 ? -3.187 -5.752 6.112 1.00 98.50 135 GLY A N 1
ATOM 1025 C CA . GLY A 1 135 ? -3.629 -6.800 7.028 1.00 98.50 135 GLY A CA 1
ATOM 1026 C C . GLY A 1 135 ? -3.641 -6.344 8.491 1.00 98.50 135 GLY A C 1
ATOM 1027 O O . GLY A 1 135 ? -4.615 -6.586 9.204 1.00 98.50 135 GLY A O 1
ATOM 1028 N N . LEU A 1 136 ? -2.595 -5.643 8.939 1.00 98.44 136 LEU A N 1
ATOM 1029 C CA . LEU A 1 136 ? -2.537 -5.076 10.290 1.00 98.44 136 LEU A CA 1
ATOM 1030 C C . LEU A 1 136 ? -3.583 -3.975 10.498 1.00 98.44 136 LEU A C 1
ATOM 1032 O O . LEU A 1 136 ? -4.223 -3.939 11.547 1.00 98.44 136 LEU A O 1
ATOM 1036 N N . GLN A 1 137 ? -3.785 -3.088 9.523 1.00 98.38 137 GLN A N 1
ATOM 1037 C CA . GLN A 1 137 ? -4.794 -2.028 9.608 1.00 98.38 137 GLN A CA 1
ATOM 1038 C C . GLN A 1 137 ? -6.205 -2.601 9.755 1.00 98.38 137 GLN A C 1
ATOM 1040 O O . GLN A 1 137 ? -6.976 -2.121 10.588 1.00 98.38 137 GLN A O 1
ATOM 1045 N N . GLU A 1 138 ? -6.529 -3.659 9.013 1.00 98.38 138 GLU A N 1
ATOM 1046 C CA . GLU A 1 138 ? -7.824 -4.326 9.137 1.00 98.38 138 GLU A CA 1
ATOM 1047 C C . GLU A 1 138 ? -7.970 -5.030 10.496 1.00 98.38 138 GLU A C 1
ATOM 1049 O O . GLU A 1 138 ? -9.013 -4.909 11.138 1.00 98.38 138 GLU A O 1
ATOM 1054 N N . GLN A 1 139 ? -6.912 -5.671 11.005 1.00 98.50 139 GLN A N 1
ATOM 1055 C CA . GLN A 1 139 ? -6.911 -6.237 12.362 1.00 98.50 139 GLN A CA 1
ATOM 1056 C C . GLN A 1 139 ? -7.139 -5.162 13.433 1.00 98.50 139 GLN A C 1
ATOM 1058 O O . GLN A 1 139 ? -7.945 -5.360 14.343 1.00 98.50 139 GLN A O 1
ATOM 1063 N N . PHE A 1 140 ? -6.492 -3.998 13.317 1.00 98.31 140 PHE A N 1
ATOM 1064 C CA . PHE A 1 140 ? -6.734 -2.869 14.219 1.00 98.31 140 PHE A CA 1
ATOM 1065 C C . PHE A 1 140 ? -8.178 -2.370 14.134 1.00 98.31 140 PHE A C 1
ATOM 1067 O O . PHE A 1 140 ? -8.792 -2.083 15.163 1.00 98.31 140 PHE A O 1
ATOM 1074 N N . ARG A 1 141 ? -8.751 -2.299 12.927 1.00 98.50 141 ARG A N 1
ATOM 1075 C CA . ARG A 1 141 ? -10.147 -1.897 12.719 1.00 98.50 141 ARG A CA 1
ATOM 1076 C C . ARG A 1 141 ? -11.121 -2.870 13.384 1.00 98.50 141 ARG A C 1
ATOM 1078 O O . ARG A 1 141 ? -12.066 -2.432 14.041 1.00 98.50 141 ARG A O 1
ATOM 1085 N N . GLN A 1 142 ? -10.869 -4.171 13.257 1.00 98.44 142 GLN A N 1
ATOM 1086 C CA . GLN A 1 142 ? -11.653 -5.224 13.904 1.00 98.44 142 GLN A CA 1
ATOM 1087 C C . GLN A 1 142 ? -11.535 -5.153 15.428 1.00 98.44 142 GLN A C 1
ATOM 1089 O O . GLN A 1 142 ? -12.556 -5.113 16.112 1.00 98.44 142 GLN A O 1
ATOM 1094 N N . ALA A 1 143 ? -10.318 -5.014 15.958 1.00 98.31 143 ALA A N 1
ATOM 1095 C CA . ALA A 1 143 ? -10.088 -4.877 17.394 1.00 98.31 143 ALA A CA 1
ATOM 1096 C C . ALA A 1 143 ? -10.791 -3.642 17.984 1.00 98.31 143 ALA A C 1
ATOM 1098 O O . ALA A 1 143 ? -11.375 -3.717 19.064 1.00 98.31 143 ALA A O 1
ATOM 1099 N N . LEU A 1 144 ? -10.796 -2.510 17.270 1.00 98.44 144 LEU A N 1
ATOM 1100 C CA . LEU A 1 144 ? -11.533 -1.310 17.683 1.00 98.44 144 LEU A CA 1
ATOM 1101 C C . LEU A 1 144 ? -13.051 -1.531 17.684 1.00 98.44 144 LEU A C 1
ATOM 1103 O O . LEU A 1 144 ? -13.735 -1.082 18.606 1.00 98.44 144 LEU A O 1
ATOM 1107 N N . ALA A 1 145 ? -13.585 -2.236 16.685 1.00 98.38 145 ALA A N 1
ATOM 1108 C CA . ALA A 1 145 ? -15.005 -2.576 16.635 1.00 98.38 145 ALA A CA 1
ATOM 1109 C C . ALA A 1 145 ? -15.405 -3.510 17.790 1.00 98.38 145 ALA A C 1
ATOM 1111 O O . ALA A 1 145 ? -16.417 -3.273 18.454 1.00 98.38 145 ALA A O 1
ATOM 1112 N N . GLU A 1 146 ? -14.596 -4.533 18.072 1.00 98.50 146 GLU A N 1
ATOM 1113 C CA . GLU A 1 146 ? -14.797 -5.448 19.199 1.00 98.50 146 GLU A CA 1
ATOM 1114 C C . GLU A 1 146 ? -14.713 -4.721 20.544 1.00 98.50 146 GLU A C 1
ATOM 1116 O O . GLU A 1 146 ? -15.595 -4.886 21.389 1.00 98.50 146 GLU A O 1
ATOM 1121 N N . ALA A 1 147 ? -13.714 -3.854 20.727 1.00 98.44 147 ALA A N 1
ATOM 1122 C CA . ALA A 1 147 ? -13.587 -3.024 21.921 1.00 98.44 147 ALA A CA 1
ATOM 1123 C C . ALA A 1 147 ? -14.819 -2.123 22.118 1.00 98.44 147 ALA A C 1
ATOM 1125 O O . ALA A 1 147 ? -15.330 -2.012 23.234 1.00 98.44 147 ALA A O 1
ATOM 1126 N N . GLY A 1 148 ? -15.355 -1.544 21.037 1.00 98.38 148 GLY A N 1
ATOM 1127 C CA . GLY A 1 148 ? -16.602 -0.778 21.067 1.00 98.38 148 GLY A CA 1
ATOM 1128 C C . GLY A 1 148 ? -17.808 -1.613 21.515 1.00 98.38 148 GLY A C 1
ATOM 1129 O O . GLY A 1 148 ? -18.569 -1.189 22.386 1.00 98.38 148 GLY A O 1
ATOM 1130 N N . GLN A 1 149 ? -17.962 -2.832 20.987 1.00 98.38 149 GLN A N 1
ATOM 1131 C CA . GLN A 1 149 ? -19.036 -3.746 21.398 1.00 98.38 149 GLN A CA 1
ATOM 1132 C C . GLN A 1 149 ? -18.914 -4.166 22.867 1.00 98.38 149 GLN A C 1
ATOM 1134 O O . GLN A 1 149 ? -19.917 -4.219 23.584 1.00 98.38 149 GLN A O 1
ATOM 1139 N N . LEU A 1 150 ? -17.696 -4.455 23.331 1.00 98.44 150 LEU A N 1
ATOM 1140 C CA . LEU A 1 150 ? -17.436 -4.778 24.733 1.00 98.44 150 LEU A CA 1
ATOM 1141 C C . LEU A 1 150 ? -17.739 -3.588 25.649 1.00 98.44 150 LEU A C 1
ATOM 1143 O O . LEU A 1 150 ? -18.341 -3.786 26.703 1.00 98.44 150 LEU A O 1
ATOM 1147 N N . GLY A 1 151 ? -17.415 -2.365 25.223 1.00 98.56 151 GLY A N 1
ATOM 1148 C CA . GLY A 1 151 ? -17.770 -1.139 25.940 1.00 98.56 151 GLY A CA 1
ATOM 1149 C C . GLY A 1 151 ? -19.282 -0.975 26.122 1.00 98.56 151 GLY A C 1
ATOM 1150 O O . GLY A 1 151 ? -19.743 -0.694 27.229 1.00 98.56 151 GLY A O 1
ATOM 1151 N N . LEU A 1 152 ? -20.075 -1.234 25.076 1.00 98.44 152 LEU A N 1
ATOM 1152 C CA . LEU A 1 152 ? -21.542 -1.206 25.169 1.00 98.44 152 LEU A CA 1
ATOM 1153 C C . LEU A 1 152 ? -22.075 -2.271 26.136 1.00 98.44 152 LEU A C 1
ATOM 1155 O O . LEU A 1 152 ? -22.886 -1.966 27.010 1.00 98.44 152 LEU A O 1
ATOM 1159 N N . ARG A 1 153 ? -21.578 -3.511 26.035 1.00 98.50 153 ARG A N 1
ATOM 1160 C CA . ARG A 1 153 ? -21.972 -4.605 26.940 1.00 98.50 153 ARG A CA 1
ATOM 1161 C C . ARG A 1 153 ? -21.625 -4.301 28.395 1.00 98.50 153 ARG A C 1
ATOM 1163 O O . ARG A 1 153 ? -22.415 -4.618 29.283 1.00 98.50 153 ARG A O 1
ATOM 1170 N N . LEU A 1 154 ? -20.470 -3.684 28.641 1.00 98.56 154 LEU A N 1
ATOM 1171 C CA . LEU A 1 154 ? -20.065 -3.250 29.974 1.00 98.56 154 LEU A CA 1
ATOM 1172 C C . LEU A 1 154 ? -21.021 -2.181 30.514 1.00 98.56 154 LEU A C 1
ATOM 1174 O O . LEU A 1 154 ? -21.536 -2.340 31.616 1.00 98.56 154 LEU A O 1
ATOM 1178 N N . SER A 1 155 ? -21.336 -1.155 29.718 1.00 98.50 155 SER A N 1
ATOM 1179 C CA . SER A 1 155 ? -22.278 -0.096 30.107 1.00 98.50 155 SER A CA 1
ATOM 1180 C C . SER A 1 155 ? -23.679 -0.641 30.426 1.00 98.50 155 SER A C 1
ATOM 1182 O O . SER A 1 155 ? -24.313 -0.250 31.414 1.00 98.50 155 SER A O 1
ATOM 1184 N N . GLU A 1 156 ? -24.164 -1.606 29.639 1.00 98.56 156 GLU A N 1
ATOM 1185 C CA . GLU A 1 156 ? -25.417 -2.302 29.933 1.00 98.56 156 GLU A CA 1
ATOM 1186 C C . GLU A 1 156 ? -25.345 -3.100 31.238 1.00 98.56 156 GLU A C 1
ATOM 1188 O O . GLU A 1 156 ? -26.288 -3.067 32.034 1.00 98.56 156 GLU A O 1
ATOM 1193 N N . ALA A 1 157 ? -24.248 -3.825 31.468 1.00 98.44 157 ALA A N 1
ATOM 1194 C CA . ALA A 1 157 ? -24.047 -4.608 32.680 1.00 98.44 157 ALA A CA 1
ATOM 1195 C C . ALA A 1 157 ? -23.982 -3.711 33.924 1.00 98.44 157 ALA A C 1
ATOM 1197 O O . ALA A 1 157 ? -24.631 -4.013 34.926 1.00 98.44 157 ALA A O 1
ATOM 1198 N N . GLU A 1 158 ? -23.285 -2.578 33.848 1.00 98.62 158 GLU A N 1
ATOM 1199 C CA . GLU A 1 158 ? -23.239 -1.564 34.905 1.00 98.62 158 GLU A CA 1
ATOM 1200 C C . GLU A 1 158 ? -24.624 -0.970 35.180 1.00 98.62 158 GLU A C 1
ATOM 1202 O O . GLU A 1 158 ? -25.043 -0.868 36.335 1.00 98.62 158 GLU A O 1
ATOM 1207 N N . SER A 1 159 ? -25.390 -0.665 34.130 1.00 98.56 159 SER A N 1
ATOM 1208 C CA . SER A 1 159 ? -26.769 -0.182 34.259 1.00 98.56 159 SER A CA 1
ATOM 1209 C C . SER A 1 159 ? -27.677 -1.210 34.942 1.00 98.56 159 SER A C 1
ATOM 1211 O O . SER A 1 159 ? -28.473 -0.861 35.818 1.00 98.56 159 SER A O 1
ATOM 1213 N N . ARG A 1 160 ? -27.555 -2.495 34.581 1.00 98.50 160 ARG A N 1
ATOM 1214 C CA . ARG A 1 160 ? -28.283 -3.593 35.239 1.00 98.50 160 ARG A CA 1
ATOM 1215 C C . ARG A 1 160 ? -27.854 -3.739 36.698 1.00 98.50 160 ARG A C 1
ATOM 1217 O O . ARG A 1 160 ? -28.720 -3.869 37.560 1.00 98.50 160 ARG A O 1
ATOM 1224 N N . ARG A 1 161 ? -26.551 -3.648 36.986 1.00 98.56 161 ARG A N 1
ATOM 1225 C CA . ARG A 1 161 ? -26.009 -3.689 38.351 1.00 98.56 161 ARG A CA 1
ATOM 1226 C C . ARG A 1 161 ? -26.604 -2.579 39.214 1.00 98.56 161 ARG A C 1
ATOM 1228 O O . ARG A 1 161 ? -27.120 -2.873 40.285 1.00 98.56 161 ARG A O 1
ATOM 1235 N N . MET A 1 162 ? -26.627 -1.336 38.725 1.00 98.56 162 MET A N 1
ATOM 1236 C CA . MET A 1 162 ? -27.217 -0.205 39.455 1.00 98.56 162 MET A CA 1
ATOM 1237 C C . MET A 1 162 ? -28.709 -0.405 39.754 1.00 98.56 162 MET A C 1
ATOM 1239 O O . MET A 1 162 ? -29.163 -0.090 40.855 1.00 98.56 162 MET A O 1
ATOM 1243 N N . ARG A 1 163 ? -29.481 -0.966 38.811 1.00 98.50 163 ARG A N 1
ATOM 1244 C CA . ARG A 1 163 ? -30.901 -1.295 39.044 1.00 98.50 163 ARG A CA 1
ATOM 1245 C C . ARG A 1 163 ? -31.066 -2.349 40.139 1.00 98.50 163 ARG A C 1
ATOM 1247 O O . ARG A 1 163 ? -31.869 -2.147 41.046 1.00 98.50 163 ARG A O 1
ATOM 1254 N N . LEU A 1 164 ? -30.281 -3.425 40.081 1.00 98.44 164 LEU A N 1
ATOM 1255 C CA . LEU A 1 164 ? -30.312 -4.494 41.082 1.00 98.44 164 LEU A CA 1
ATOM 1256 C C . LEU 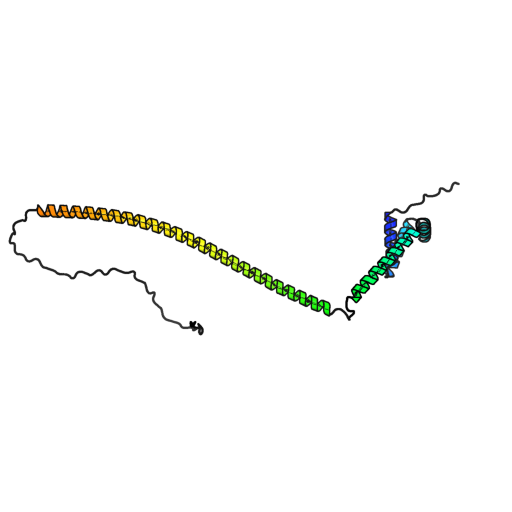A 1 164 ? -29.857 -4.004 42.462 1.00 98.44 164 LEU A C 1
ATOM 1258 O O . LEU A 1 164 ? -30.460 -4.368 43.465 1.00 98.44 164 LEU A O 1
ATOM 1262 N N . GLU A 1 165 ? -28.841 -3.144 42.539 1.00 98.44 165 GLU A N 1
ATOM 1263 C CA . GLU A 1 165 ? -28.419 -2.517 43.798 1.00 98.44 165 GLU A CA 1
ATOM 1264 C C . GLU A 1 165 ? -29.534 -1.654 44.403 1.00 98.44 165 GLU A C 1
ATOM 1266 O O . GLU A 1 165 ? -29.777 -1.712 45.610 1.00 98.44 165 GLU A O 1
ATOM 1271 N N . ALA A 1 166 ? -30.243 -0.874 43.581 1.00 98.31 166 ALA A N 1
ATOM 1272 C CA . ALA A 1 166 ? -31.369 -0.065 44.037 1.00 98.31 166 ALA A CA 1
ATOM 1273 C C . ALA A 1 166 ? -32.539 -0.930 44.537 1.00 98.31 166 ALA A C 1
ATOM 1275 O O . ALA A 1 166 ? -33.125 -0.633 45.580 1.00 98.31 166 ALA A O 1
ATOM 1276 N N . GLU A 1 167 ? -32.863 -2.013 43.830 1.00 98.00 167 GLU A N 1
ATOM 1277 C CA . GLU A 1 167 ? -33.882 -2.976 44.253 1.00 98.00 167 GLU A CA 1
ATOM 1278 C C . GLU A 1 167 ? -33.487 -3.686 45.552 1.00 98.00 167 GLU A C 1
ATOM 1280 O O . GLU A 1 167 ? -34.293 -3.768 46.476 1.00 98.00 167 GLU A O 1
ATOM 1285 N N . ASN A 1 168 ? -32.228 -4.102 45.687 1.00 98.12 168 ASN A N 1
ATOM 1286 C CA . ASN A 1 168 ? -31.725 -4.750 46.896 1.00 98.12 168 ASN A CA 1
ATOM 1287 C C . ASN A 1 168 ? -31.802 -3.815 48.118 1.00 98.12 168 ASN A C 1
ATOM 1289 O O . ASN A 1 168 ? -32.248 -4.225 49.191 1.00 98.12 168 ASN A O 1
ATOM 1293 N N . ARG A 1 169 ? -31.488 -2.521 47.954 1.00 98.31 169 ARG A N 1
ATOM 1294 C CA . ARG A 1 169 ? -31.707 -1.513 49.011 1.00 98.31 169 ARG A CA 1
ATOM 1295 C C . ARG A 1 169 ? -33.184 -1.415 49.400 1.00 98.31 169 ARG A C 1
ATOM 1297 O O . ARG A 1 169 ? -33.499 -1.444 50.587 1.00 98.31 169 ARG A O 1
ATOM 1304 N N . ARG A 1 170 ? -34.098 -1.355 48.423 1.00 98.31 170 ARG A N 1
ATOM 1305 C CA . ARG A 1 170 ? -35.553 -1.327 48.682 1.00 98.31 170 ARG A CA 1
ATOM 1306 C C . ARG A 1 170 ? -36.023 -2.572 49.432 1.00 98.31 170 ARG A C 1
ATOM 1308 O O . ARG A 1 170 ? -36.722 -2.440 50.432 1.00 98.31 170 ARG A O 1
ATOM 1315 N N . LEU A 1 171 ? -35.608 -3.758 48.989 1.00 98.12 171 LEU A N 1
ATOM 1316 C CA . LEU A 1 171 ? -35.933 -5.027 49.642 1.00 98.12 171 LEU A CA 1
ATOM 1317 C C . LEU A 1 171 ? -35.366 -5.093 51.059 1.00 98.12 171 LEU A C 1
ATOM 1319 O O . LEU A 1 171 ? -36.048 -5.565 51.961 1.00 98.12 171 LEU A O 1
ATOM 1323 N N . THR A 1 172 ? -34.159 -4.573 51.281 1.00 98.31 172 THR A N 1
ATOM 1324 C CA . THR A 1 172 ? -33.548 -4.501 52.614 1.00 98.31 172 THR A CA 1
ATOM 1325 C C . THR A 1 172 ? -34.369 -3.615 53.551 1.00 98.31 172 THR A C 1
ATOM 1327 O O . THR A 1 172 ? -34.665 -4.028 54.673 1.00 98.31 172 THR A O 1
ATOM 1330 N N . HIS A 1 173 ? -34.802 -2.435 53.093 1.00 98.06 173 HIS A N 1
ATOM 1331 C CA . HIS A 1 173 ? -35.679 -1.558 53.875 1.00 98.06 173 HIS A CA 1
ATOM 1332 C C . HIS A 1 173 ? -37.044 -2.201 54.159 1.00 98.06 173 HIS A C 1
ATOM 1334 O O . HIS A 1 173 ? -37.498 -2.176 55.302 1.00 98.06 173 HIS A O 1
ATOM 1340 N N . ALA A 1 174 ? -37.671 -2.831 53.161 1.00 98.12 174 ALA A N 1
ATOM 1341 C CA . ALA A 1 174 ? -38.939 -3.539 53.340 1.00 98.12 174 ALA A CA 1
ATOM 1342 C C . ALA A 1 174 ? -38.805 -4.724 54.313 1.00 98.12 174 ALA A C 1
ATOM 1344 O O . ALA A 1 174 ? -39.636 -4.901 55.198 1.00 98.12 174 ALA A O 1
ATOM 1345 N N . ASN A 1 175 ? -37.728 -5.507 54.205 1.00 98.00 175 ASN A N 1
ATOM 1346 C CA . ASN A 1 175 ? -37.442 -6.612 55.119 1.00 98.00 175 ASN A CA 1
ATOM 1347 C C . ASN A 1 175 ? -37.222 -6.113 56.553 1.00 98.00 175 ASN A C 1
ATOM 1349 O O . ASN A 1 175 ? -37.678 -6.749 57.500 1.00 98.00 175 ASN A O 1
ATOM 1353 N N . HIS A 1 176 ? -36.548 -4.972 56.719 1.00 98.00 176 HIS A N 1
ATOM 1354 C CA . HIS A 1 176 ? -36.370 -4.353 58.027 1.00 98.00 176 HIS A CA 1
ATOM 1355 C C . HIS A 1 176 ? -37.709 -3.924 58.643 1.00 98.00 176 HIS A C 1
ATOM 1357 O O . HIS A 1 176 ? -37.961 -4.264 59.795 1.00 98.00 176 HIS A O 1
ATOM 1363 N N . ALA A 1 177 ? -38.587 -3.272 57.873 1.00 97.81 177 ALA A N 1
ATOM 1364 C CA . ALA A 1 177 ? -39.929 -2.905 58.331 1.00 97.81 177 ALA A CA 1
ATOM 1365 C C . ALA A 1 177 ? -40.741 -4.139 58.764 1.00 97.81 177 ALA A C 1
ATOM 1367 O O . ALA A 1 177 ? -41.222 -4.194 59.891 1.00 97.81 177 ALA A O 1
ATOM 1368 N N . LEU A 1 178 ? -40.772 -5.187 57.932 1.00 97.44 178 LEU A N 1
ATOM 1369 C CA . LEU A 1 178 ? -41.466 -6.439 58.257 1.00 97.44 178 LEU A CA 1
ATOM 1370 C C . LEU A 1 178 ? -40.921 -7.116 59.523 1.00 97.44 178 LEU A C 1
ATOM 1372 O O . LEU A 1 178 ? -41.683 -7.716 60.276 1.00 97.44 178 LEU A O 1
ATOM 1376 N N . LYS A 1 179 ? -39.609 -7.035 59.780 1.00 97.25 179 LYS A N 1
ATOM 1377 C CA . LYS A 1 179 ? -39.009 -7.553 61.020 1.00 97.25 179 LYS A CA 1
ATOM 1378 C C . LYS A 1 179 ? -39.469 -6.776 62.250 1.00 97.25 179 LYS A C 1
ATOM 1380 O O . LYS A 1 179 ? -39.705 -7.396 63.284 1.00 97.25 179 LYS A O 1
ATOM 1385 N N . VAL A 1 180 ? -39.587 -5.452 62.146 1.00 97.12 180 VAL A N 1
ATOM 1386 C CA . VAL A 1 180 ? -40.114 -4.606 63.227 1.00 97.12 180 VAL A CA 1
ATOM 1387 C C . VAL A 1 180 ? -41.582 -4.941 63.492 1.00 97.12 180 VAL A C 1
ATOM 1389 O O . VAL A 1 180 ? -41.942 -5.181 64.642 1.00 97.12 180 VAL A O 1
ATOM 1392 N N . ASP A 1 181 ? -42.399 -5.054 62.442 1.00 95.12 181 ASP A N 1
ATOM 1393 C CA . ASP A 1 181 ? -43.818 -5.413 62.556 1.00 95.12 181 ASP A CA 1
ATOM 1394 C C . ASP A 1 181 ? -44.007 -6.809 63.168 1.00 95.12 181 ASP A C 1
ATOM 1396 O O . ASP A 1 181 ? -44.837 -6.999 64.058 1.00 95.12 181 ASP A O 1
ATOM 1400 N N . LEU A 1 182 ? -43.194 -7.788 62.750 1.00 95.12 182 LEU A N 1
ATOM 1401 C CA . LEU A 1 182 ? -43.207 -9.137 63.317 1.00 95.12 182 LEU A CA 1
ATOM 1402 C C . LEU A 1 182 ? -42.832 -9.127 64.804 1.00 95.12 182 LEU A C 1
ATOM 1404 O O . LEU A 1 182 ? -43.498 -9.786 65.601 1.00 95.12 182 LEU A O 1
ATOM 1408 N N . ALA A 1 183 ? -41.794 -8.380 65.189 1.00 94.50 183 ALA A N 1
ATOM 1409 C CA . ALA A 1 183 ? -41.394 -8.250 66.587 1.00 94.50 183 ALA A CA 1
ATOM 1410 C C . ALA A 1 183 ? -42.497 -7.588 67.433 1.00 94.50 183 ALA A C 1
ATOM 1412 O O . ALA A 1 183 ? -42.777 -8.040 68.543 1.00 94.50 183 ALA A O 1
ATOM 1413 N N . ALA A 1 184 ? -43.170 -6.564 66.898 1.00 91.94 184 ALA A N 1
ATOM 1414 C CA . ALA A 1 184 ? -44.299 -5.912 67.557 1.00 91.94 184 ALA A CA 1
ATOM 1415 C C . ALA A 1 184 ? -45.500 -6.859 67.725 1.00 91.94 184 ALA A C 1
ATOM 1417 O O . ALA A 1 184 ? -46.105 -6.891 68.796 1.00 91.94 184 ALA A O 1
ATOM 1418 N N . ALA A 1 185 ? -45.814 -7.666 66.707 1.00 90.88 185 ALA A N 1
ATOM 1419 C CA . ALA A 1 185 ? -46.867 -8.676 66.786 1.00 90.88 185 ALA A CA 1
ATOM 1420 C C . ALA A 1 185 ? -46.536 -9.766 67.821 1.00 90.88 185 ALA A C 1
ATOM 1422 O O . ALA A 1 185 ? -47.386 -10.120 68.636 1.00 90.88 185 ALA A O 1
ATOM 1423 N N . GLN A 1 186 ? -45.288 -10.247 67.848 1.00 91.06 186 GLN A N 1
ATOM 1424 C CA . GLN A 1 186 ? -44.818 -11.228 68.834 1.00 91.06 186 GLN A CA 1
ATOM 1425 C C . GLN A 1 186 ? -44.871 -10.692 70.272 1.00 91.06 186 GLN A C 1
ATOM 1427 O O . GLN A 1 186 ? -45.192 -11.442 71.192 1.00 91.06 186 GLN A O 1
ATOM 1432 N N . ALA A 1 187 ? -44.610 -9.399 70.472 1.00 86.31 187 ALA A N 1
ATOM 1433 C CA . ALA A 1 187 ? -44.729 -8.754 71.778 1.00 86.31 187 ALA A CA 1
ATOM 1434 C C . ALA A 1 187 ? -46.188 -8.603 72.257 1.00 86.31 187 ALA A C 1
ATOM 1436 O O . ALA A 1 187 ? -46.423 -8.494 73.458 1.00 86.31 187 ALA A O 1
ATOM 1437 N N . GLN A 1 188 ? -47.164 -8.598 71.343 1.00 79.94 188 GLN A N 1
ATOM 1438 C CA . GLN A 1 188 ? -48.596 -8.487 71.657 1.00 79.94 188 GLN A CA 1
ATOM 1439 C C . GLN A 1 188 ? -49.280 -9.843 71.868 1.00 79.94 188 GLN A C 1
ATOM 1441 O O . GLN A 1 188 ? -50.378 -9.893 72.423 1.00 79.94 188 GLN A O 1
ATOM 1446 N N . THR A 1 189 ? -48.653 -10.949 71.459 1.00 68.12 189 THR A N 1
ATOM 1447 C CA . THR A 1 189 ? -49.125 -12.290 71.819 1.00 68.12 189 THR A CA 1
ATOM 1448 C C . T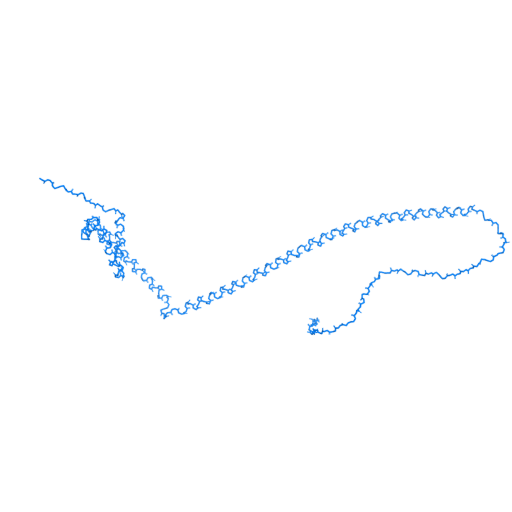HR A 1 189 ? -48.973 -12.509 73.329 1.00 68.12 189 THR A C 1
ATOM 1450 O O . THR A 1 189 ? -47.846 -12.489 73.827 1.00 68.12 189 THR A O 1
ATOM 1453 N N . PRO A 1 190 ? -50.062 -12.748 74.086 1.00 56.69 190 PRO A N 1
ATOM 1454 C CA . PRO A 1 190 ? -49.947 -13.096 75.494 1.00 56.69 190 PRO A CA 1
ATOM 1455 C C . PRO A 1 190 ? -49.198 -14.423 75.614 1.00 56.69 190 PRO A C 1
ATOM 1457 O O . PRO A 1 190 ? -49.557 -15.403 74.962 1.00 56.69 190 PRO A O 1
ATOM 1460 N N . VAL A 1 191 ? -48.156 -14.451 76.446 1.00 56.59 191 VAL A N 1
ATOM 1461 C CA . VAL A 1 191 ? -47.469 -15.690 76.826 1.00 56.59 191 VAL A CA 1
ATOM 1462 C C . VAL A 1 191 ? -48.525 -16.617 77.440 1.00 56.59 191 VAL A C 1
ATOM 1464 O O . VAL A 1 191 ? -49.078 -16.267 78.487 1.00 56.59 191 VAL A O 1
ATOM 1467 N N . PRO A 1 192 ? -48.854 -17.775 76.834 1.00 53.62 192 PRO A N 1
ATOM 1468 C CA . PRO A 1 192 ? -49.651 -18.758 77.543 1.00 53.62 192 PRO A CA 1
ATOM 1469 C C . PRO A 1 192 ? -48.829 -19.211 78.752 1.00 53.62 192 PRO A C 1
ATOM 1471 O O . PRO A 1 192 ? -47.642 -19.519 78.621 1.00 53.62 192 PRO A O 1
ATOM 1474 N N . ALA A 1 193 ? -49.445 -19.197 79.937 1.00 51.19 193 ALA A N 1
ATOM 1475 C CA . ALA A 1 193 ? -48.834 -19.709 81.159 1.00 51.19 193 ALA A CA 1
ATOM 1476 C C . ALA A 1 193 ? -48.199 -21.086 80.888 1.00 51.19 193 ALA A C 1
ATOM 1478 O O . ALA A 1 193 ? -48.786 -21.881 80.146 1.00 51.19 193 ALA A O 1
ATOM 1479 N N . PRO A 1 194 ? -47.017 -21.387 81.458 1.00 47.88 194 PRO A N 1
ATOM 1480 C CA . PRO A 1 194 ? -46.349 -22.650 81.202 1.00 47.88 194 PRO A CA 1
ATOM 1481 C C . PRO A 1 194 ? -47.227 -23.779 81.739 1.00 47.88 194 PRO A C 1
ATOM 1483 O O . PRO A 1 194 ? -47.328 -23.995 82.946 1.00 47.88 194 PRO A O 1
ATOM 1486 N N . VAL A 1 195 ? -47.877 -24.508 80.836 1.00 51.44 195 VAL A N 1
ATOM 1487 C CA . VAL A 1 195 ? -48.457 -25.801 81.171 1.00 51.44 195 VAL A CA 1
ATOM 1488 C C . VAL A 1 195 ? -47.267 -26.738 81.331 1.00 51.44 195 VAL A C 1
ATOM 1490 O O . VAL A 1 195 ? -46.597 -27.079 80.357 1.00 51.44 195 VAL A O 1
ATOM 1493 N N . LEU A 1 196 ? -46.970 -27.105 82.577 1.00 53.66 196 LEU A N 1
ATOM 1494 C CA . LEU A 1 196 ? -46.065 -28.198 82.912 1.00 53.66 196 LEU A CA 1
ATOM 1495 C C . LEU A 1 196 ? -46.642 -29.490 82.319 1.00 53.66 196 LEU A C 1
ATOM 1497 O O . LEU A 1 196 ? -47.392 -30.211 82.968 1.00 53.66 196 LEU A O 1
ATOM 1501 N N . SER A 1 197 ? -46.315 -29.769 81.064 1.00 45.72 197 SER A N 1
ATOM 1502 C CA . SER A 1 197 ? -46.492 -31.078 80.454 1.00 45.72 197 SER A CA 1
ATOM 1503 C C . SER A 1 197 ? -45.107 -31.589 80.103 1.00 45.72 197 SER A C 1
ATOM 1505 O O . SER A 1 197 ? -44.466 -31.141 79.153 1.00 45.72 197 SER A O 1
ATOM 1507 N N . GLY A 1 198 ? -44.601 -32.471 80.963 1.00 53.31 198 GLY A N 1
ATOM 1508 C CA . GLY A 1 198 ? -43.357 -33.176 80.728 1.00 53.31 198 GLY A CA 1
ATOM 1509 C C . GLY A 1 198 ? -43.481 -34.053 79.489 1.00 53.31 198 GLY A C 1
ATOM 1510 O O . GLY A 1 198 ? -44.249 -35.011 79.466 1.00 53.31 198 GLY A O 1
ATOM 1511 N N . SER A 1 199 ? -42.688 -33.746 78.470 1.00 44.31 199 SER A N 1
ATOM 1512 C CA . SER A 1 199 ? -42.181 -34.726 77.513 1.00 44.31 199 SER A CA 1
ATOM 1513 C C . SER A 1 199 ? -40.883 -34.185 76.907 1.00 44.31 199 SER A C 1
ATOM 1515 O O . SER A 1 199 ? -40.864 -33.048 76.433 1.00 44.31 199 SER A O 1
ATOM 1517 N N . PRO A 1 200 ? -39.774 -34.941 76.973 1.00 51.09 200 PRO A N 1
ATOM 1518 C CA . PRO A 1 200 ? -38.478 -34.469 76.513 1.00 51.09 200 PRO A CA 1
ATOM 1519 C C . PRO A 1 200 ? -38.453 -34.361 74.985 1.00 51.09 200 PRO A C 1
ATOM 1521 O O . PRO A 1 200 ? -38.783 -35.303 74.268 1.00 51.09 200 PRO A O 1
ATOM 1524 N N . ILE A 1 201 ? -38.024 -33.199 74.497 1.00 48.91 201 ILE A N 1
ATOM 1525 C CA . ILE A 1 201 ? -37.680 -32.959 73.095 1.00 48.91 201 ILE A CA 1
ATOM 1526 C C . ILE A 1 201 ? -36.321 -33.632 72.835 1.00 48.91 201 ILE A C 1
ATOM 1528 O O . ILE A 1 201 ? -35.363 -33.312 73.543 1.00 48.91 201 ILE A O 1
ATOM 1532 N N . PRO A 1 202 ? -36.178 -34.532 71.847 1.00 52.91 202 PRO A N 1
ATOM 1533 C CA . PRO A 1 202 ? -34.866 -35.022 71.452 1.00 52.91 202 PRO A CA 1
ATOM 1534 C C . PRO A 1 202 ? -34.095 -33.919 70.709 1.00 52.91 202 PRO A C 1
ATOM 1536 O O . PRO A 1 202 ? -34.459 -33.499 69.612 1.00 52.91 202 PRO A O 1
ATOM 1539 N N . THR A 1 203 ? -32.998 -33.459 71.305 1.00 51.88 203 THR A N 1
ATOM 1540 C CA . THR A 1 203 ? -31.959 -32.648 70.664 1.00 51.88 203 THR A CA 1
ATOM 1541 C C . THR A 1 203 ? -31.103 -33.537 69.760 1.00 51.88 203 THR A C 1
ATOM 1543 O O . THR A 1 203 ? -30.122 -34.134 70.197 1.00 51.88 203 THR A O 1
ATOM 1546 N N . SER A 1 204 ? -31.437 -33.618 68.470 1.00 46.72 204 SER A N 1
ATOM 1547 C CA . SER A 1 204 ? -30.493 -34.110 67.461 1.00 46.72 204 SER A CA 1
ATOM 1548 C C . SER A 1 204 ? -29.656 -32.939 66.937 1.00 46.72 204 SER A C 1
ATOM 1550 O O . SER A 1 204 ? -30.052 -32.233 66.010 1.00 46.72 204 SER A O 1
ATOM 1552 N N . HIS A 1 205 ? -28.483 -32.727 67.533 1.00 53.69 205 HIS A N 1
ATOM 1553 C CA . HIS A 1 205 ? -27.410 -31.959 66.907 1.00 53.69 205 HIS A CA 1
ATOM 1554 C C . HIS A 1 205 ? -26.833 -32.780 65.745 1.00 53.69 205 HIS A C 1
ATOM 1556 O O . HIS A 1 205 ? -25.988 -33.648 65.947 1.00 53.69 205 HIS A O 1
ATOM 1562 N N . GLY A 1 206 ? -27.307 -32.529 64.524 1.00 48.84 206 GLY A N 1
ATOM 1563 C CA . GLY A 1 206 ? -26.613 -32.953 63.307 1.00 48.84 206 GLY A CA 1
ATOM 1564 C C . GLY A 1 206 ? -25.546 -31.919 62.917 1.00 48.84 206 GLY A C 1
ATOM 1565 O O . GLY A 1 206 ? -25.782 -30.721 63.097 1.00 48.84 206 GLY A O 1
ATOM 1566 N N . PRO A 1 207 ? -24.373 -32.327 62.402 1.00 57.25 207 PRO A N 1
ATOM 1567 C CA . PRO A 1 207 ? -23.348 -31.383 61.974 1.00 57.25 207 PRO A CA 1
ATOM 1568 C C . PRO A 1 207 ? -23.828 -30.578 60.757 1.00 57.25 207 PRO A C 1
ATOM 1570 O O . PRO A 1 207 ? -24.343 -31.129 59.785 1.00 57.25 207 PRO A O 1
ATOM 1573 N N . VAL A 1 208 ? -23.640 -29.260 60.816 1.00 56.78 208 VAL A N 1
ATOM 1574 C CA . VAL A 1 208 ? -23.913 -28.320 59.720 1.00 56.78 208 VAL A CA 1
ATOM 1575 C C . VAL A 1 208 ? -22.950 -28.611 58.558 1.00 56.78 208 VAL A C 1
ATOM 1577 O O . VAL A 1 208 ? -21.736 -28.576 58.775 1.00 56.78 208 VAL A O 1
ATOM 1580 N N . PRO A 1 209 ? -23.418 -28.870 57.322 1.00 51.72 209 PRO A N 1
ATOM 1581 C CA . PRO A 1 209 ? -22.519 -28.972 56.182 1.00 51.72 209 PRO A CA 1
ATOM 1582 C C . PRO A 1 209 ? -21.954 -27.586 55.851 1.00 51.72 209 PRO A C 1
ATOM 1584 O O . PRO A 1 209 ? -22.668 -26.663 55.461 1.00 51.72 209 PRO A O 1
ATOM 1587 N N . HIS A 1 210 ? -20.642 -27.446 56.017 1.00 51.81 210 HIS A N 1
ATOM 1588 C CA . HIS A 1 210 ? -19.880 -26.274 55.612 1.00 51.81 210 HIS A CA 1
ATOM 1589 C C . HIS A 1 210 ? -19.821 -26.228 54.075 1.00 51.81 210 HIS A C 1
ATOM 1591 O O . HIS A 1 210 ? -19.042 -26.946 53.447 1.00 51.81 210 HIS A O 1
ATOM 1597 N N . VAL A 1 211 ? -20.675 -25.415 53.451 1.00 55.69 211 VAL A N 1
ATOM 1598 C CA . VAL A 1 211 ? -20.630 -25.171 52.003 1.00 55.69 211 VAL A CA 1
ATOM 1599 C C . VAL A 1 211 ? -19.424 -24.277 51.708 1.00 55.69 211 VAL A C 1
ATOM 1601 O O . VAL A 1 211 ? -19.452 -23.075 51.962 1.00 55.69 211 VAL A O 1
ATOM 1604 N N . ARG A 1 212 ? -18.341 -24.864 51.182 1.00 54.06 212 ARG A N 1
ATOM 1605 C CA . ARG A 1 212 ? -17.227 -24.101 50.595 1.00 54.06 212 ARG A CA 1
ATOM 1606 C C . ARG A 1 212 ? -17.715 -23.366 49.337 1.00 54.06 212 ARG A C 1
ATOM 1608 O O . ARG A 1 212 ? -18.415 -23.981 48.529 1.00 54.06 212 ARG A O 1
ATOM 1615 N N . PRO A 1 213 ? -17.314 -22.104 49.105 1.00 51.88 213 PRO A N 1
ATOM 1616 C CA . PRO A 1 213 ? -17.574 -21.446 47.833 1.00 51.88 213 PRO A CA 1
ATOM 1617 C C . PRO A 1 213 ? -16.781 -22.157 46.725 1.00 51.88 213 PRO A C 1
ATOM 1619 O O . PRO A 1 213 ? -15.562 -22.309 46.817 1.00 51.88 213 PRO A O 1
ATOM 1622 N N . ARG A 1 214 ? -17.482 -22.620 45.683 1.00 48.34 214 ARG A N 1
ATOM 1623 C CA . ARG A 1 214 ? -16.867 -23.131 44.451 1.00 48.34 214 ARG A CA 1
ATOM 1624 C C . ARG A 1 214 ? -16.176 -21.970 43.732 1.00 48.34 214 ARG A C 1
ATOM 1626 O O . ARG A 1 214 ? -16.849 -21.107 43.176 1.00 48.34 214 ARG A O 1
ATOM 1633 N N . GLY A 1 215 ? -14.845 -21.952 43.751 1.00 51.25 215 GLY A N 1
ATOM 1634 C CA . GLY A 1 215 ? -14.057 -21.241 42.742 1.00 51.25 215 GLY A CA 1
ATOM 1635 C C . GLY A 1 215 ? -14.173 -21.938 41.376 1.00 51.25 215 GLY A C 1
ATOM 1636 O O . GLY A 1 215 ? -14.618 -23.088 41.326 1.00 51.25 215 GLY A O 1
ATOM 1637 N N . PRO A 1 216 ? -13.812 -21.266 40.270 1.00 50.31 216 PRO A N 1
ATOM 1638 C CA . PRO A 1 216 ? -13.916 -21.841 38.934 1.00 50.31 216 PRO A CA 1
ATOM 1639 C C . PRO A 1 216 ? -12.946 -23.019 38.779 1.00 50.31 216 PRO A C 1
ATOM 1641 O O . PRO A 1 216 ? -11.744 -22.896 39.007 1.00 50.31 216 PRO A O 1
ATOM 1644 N N . GLU A 1 217 ? -13.497 -24.171 38.411 1.00 44.91 217 GLU A N 1
ATOM 1645 C CA . GLU A 1 217 ? -12.773 -25.414 38.168 1.00 44.91 217 GLU A CA 1
ATOM 1646 C C . GLU A 1 217 ? -12.093 -25.341 36.793 1.00 44.91 217 GLU A C 1
ATOM 1648 O O . GLU A 1 217 ? -12.749 -25.267 35.754 1.00 44.91 217 GLU A O 1
ATOM 1653 N N . ILE A 1 218 ? -10.759 -25.313 36.796 1.00 53.22 218 ILE A N 1
ATOM 1654 C CA . ILE A 1 218 ? -9.931 -25.494 35.602 1.00 53.22 218 ILE A CA 1
ATOM 1655 C C . ILE A 1 218 ? -9.888 -26.996 35.325 1.00 53.22 218 ILE A C 1
ATOM 1657 O O . ILE A 1 218 ? -9.387 -27.766 36.141 1.00 53.22 218 ILE A O 1
ATOM 1661 N N . VAL A 1 219 ? -10.417 -27.403 34.176 1.00 51.69 219 VAL A N 1
ATOM 1662 C CA . VAL A 1 219 ? -10.424 -28.793 33.708 1.00 51.69 219 VAL A CA 1
ATOM 1663 C C . VAL A 1 219 ? -9.012 -29.188 33.244 1.00 51.69 219 VAL A C 1
ATOM 1665 O O . VAL A 1 219 ? -8.493 -28.541 32.332 1.00 51.69 219 VAL A O 1
ATOM 1668 N N . PRO A 1 220 ? -8.373 -30.243 33.787 1.00 43.41 220 PRO A N 1
ATOM 1669 C CA . PRO A 1 220 ? -7.177 -30.821 33.191 1.00 43.41 220 PRO A CA 1
ATOM 1670 C C . PRO A 1 220 ? -7.580 -31.921 32.199 1.00 43.41 220 PRO A C 1
ATOM 1672 O O . PRO A 1 220 ? -8.142 -32.948 32.572 1.00 43.41 220 PRO A O 1
ATOM 1675 N N . SER A 1 221 ? -7.295 -31.711 30.916 1.00 44.50 221 SER A N 1
ATOM 1676 C CA . SER A 1 221 ? -7.432 -32.735 29.876 1.00 44.50 221 SER A CA 1
ATOM 1677 C C . SER A 1 221 ? -6.353 -33.813 30.031 1.00 44.50 221 SER A C 1
ATOM 1679 O O . SER A 1 221 ? -5.158 -33.509 30.023 1.00 44.50 221 SER A O 1
ATOM 1681 N N . GLU A 1 222 ? -6.785 -35.068 30.158 1.00 43.53 222 GLU A N 1
ATOM 1682 C CA . GLU A 1 222 ? -5.945 -36.254 30.323 1.00 43.53 222 GLU A CA 1
ATOM 1683 C C . GLU A 1 222 ? -4.951 -36.469 29.168 1.00 43.53 222 GLU A C 1
ATOM 1685 O O . GLU A 1 222 ? -5.305 -36.565 27.991 1.00 43.53 222 GLU A O 1
ATOM 1690 N N . GLN A 1 223 ? -3.684 -36.640 29.546 1.00 39.03 223 GLN A N 1
ATOM 1691 C CA . GLN A 1 223 ? -2.621 -37.224 28.736 1.00 39.03 223 GLN A CA 1
ATOM 1692 C C . GLN A 1 223 ? -2.868 -38.725 28.516 1.00 39.03 223 GLN A C 1
ATOM 1694 O O . GLN A 1 223 ? -2.755 -39.525 29.445 1.00 39.03 223 GLN A O 1
ATOM 1699 N N . LYS A 1 224 ? -3.068 -39.140 27.260 1.00 45.69 224 LYS A N 1
ATOM 1700 C CA . LYS A 1 224 ? -2.772 -40.514 26.826 1.00 45.69 224 LYS A CA 1
ATOM 1701 C C . LYS A 1 224 ? -1.308 -40.619 26.396 1.00 45.69 224 LYS A C 1
ATOM 1703 O O . LYS A 1 224 ? -0.846 -39.912 25.506 1.00 45.69 224 LYS A O 1
ATOM 1708 N N . ARG A 1 225 ? -0.588 -41.540 27.042 1.00 36.91 225 ARG A N 1
ATOM 1709 C CA . ARG A 1 225 ? 0.769 -41.990 26.699 1.0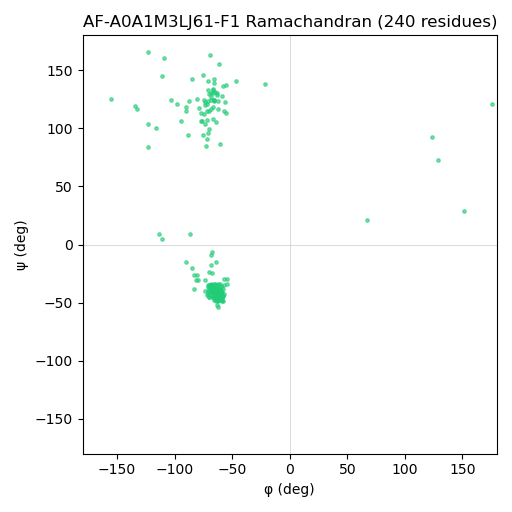0 36.91 225 ARG A CA 1
ATOM 1710 C C . ARG A 1 225 ? 0.842 -42.549 25.271 1.00 36.91 225 ARG A C 1
ATOM 1712 O O . ARG A 1 225 ? 0.083 -43.451 24.931 1.00 36.91 225 ARG A O 1
ATOM 1719 N N . GLY A 1 226 ? 1.901 -42.162 24.556 1.00 33.78 226 GLY A N 1
ATOM 1720 C CA . GLY A 1 226 ? 2.700 -43.102 23.764 1.00 33.78 226 GLY A CA 1
ATOM 1721 C C . GLY A 1 226 ? 2.859 -42.791 22.275 1.00 33.78 226 GLY A C 1
ATOM 1722 O O . GLY A 1 226 ? 2.111 -43.319 21.464 1.00 33.78 226 GLY A O 1
ATOM 1723 N N . LYS A 1 227 ? 3.929 -42.073 21.908 1.00 38.47 227 LYS A N 1
ATOM 1724 C CA . LYS A 1 227 ? 5.109 -42.632 21.208 1.00 38.47 227 LYS A CA 1
ATOM 1725 C C . LYS A 1 227 ? 6.085 -41.510 20.842 1.00 38.47 227 LYS A C 1
ATOM 1727 O O . LYS A 1 227 ? 5.746 -40.584 20.117 1.00 38.47 227 LYS A O 1
ATOM 1732 N N . ASN A 1 228 ? 7.305 -41.637 21.356 1.00 36.09 228 ASN A N 1
ATOM 1733 C CA . ASN A 1 228 ? 8.444 -40.793 21.018 1.00 36.09 228 ASN A CA 1
ATOM 1734 C C . ASN A 1 228 ? 8.883 -41.055 19.573 1.00 36.09 228 ASN A C 1
ATOM 1736 O O . ASN A 1 228 ? 9.218 -42.190 19.239 1.00 36.09 228 ASN A O 1
ATOM 1740 N N . VAL A 1 229 ? 8.984 -39.996 18.772 1.00 41.53 229 VAL A N 1
ATOM 1741 C CA . VAL A 1 229 ? 9.965 -39.894 17.685 1.00 41.53 229 VAL A CA 1
ATOM 1742 C C . VAL A 1 229 ? 10.607 -38.518 17.831 1.00 41.53 229 VAL A C 1
ATOM 1744 O O . VAL A 1 229 ? 9.921 -37.500 17.842 1.00 41.53 229 VAL A O 1
ATOM 1747 N N . GLY A 1 230 ? 11.912 -38.520 18.095 1.00 39.72 230 GLY A N 1
ATOM 1748 C CA . GLY A 1 230 ? 12.665 -37.345 18.507 1.00 39.72 230 GLY A CA 1
ATOM 1749 C C . GLY A 1 230 ? 12.950 -36.371 17.373 1.00 39.72 230 GLY A C 1
ATOM 1750 O O . GLY A 1 230 ? 13.246 -36.783 16.255 1.00 39.72 230 GLY A O 1
ATOM 1751 N N . ILE A 1 231 ? 12.958 -35.082 17.712 1.00 42.09 231 ILE A N 1
ATOM 1752 C CA . ILE A 1 231 ? 13.714 -34.062 16.989 1.00 42.09 231 ILE A CA 1
ATOM 1753 C C . ILE A 1 231 ? 14.421 -33.195 18.034 1.00 42.09 231 ILE A C 1
ATOM 1755 O O . ILE A 1 231 ? 13.812 -32.616 18.929 1.00 42.09 231 ILE A O 1
ATOM 1759 N N . SER A 1 232 ? 15.744 -33.204 17.928 1.00 40.50 232 SER A N 1
ATOM 1760 C CA . SER A 1 232 ? 16.718 -32.449 18.706 1.00 40.50 232 SER A CA 1
ATOM 1761 C C . SER A 1 232 ? 16.623 -30.956 18.384 1.00 40.50 232 SER A C 1
ATOM 1763 O O . SER A 1 232 ? 16.817 -30.573 17.234 1.00 40.50 232 SER A O 1
ATOM 1765 N N . THR A 1 233 ? 16.422 -30.109 19.394 1.00 40.56 233 THR A N 1
ATOM 1766 C CA . THR A 1 233 ? 16.656 -28.658 19.304 1.00 40.56 233 THR A CA 1
ATOM 1767 C C . THR A 1 233 ? 17.643 -28.242 20.389 1.00 40.56 233 THR A C 1
ATOM 1769 O O . THR A 1 233 ? 17.269 -27.812 21.480 1.00 40.56 233 THR A O 1
ATOM 1772 N N . LYS A 1 234 ? 18.936 -28.398 20.095 1.00 42.75 234 LYS A N 1
ATOM 1773 C CA . LYS A 1 234 ? 19.992 -27.658 20.788 1.00 42.75 234 LYS A CA 1
ATOM 1774 C C . LYS A 1 234 ? 20.073 -26.267 20.163 1.00 42.75 234 LYS A C 1
ATOM 1776 O O . LYS A 1 234 ? 20.292 -26.171 18.961 1.00 42.75 234 LYS A O 1
ATOM 1781 N N . GLY A 1 235 ? 19.956 -25.226 20.986 1.00 40.78 235 GLY A N 1
ATOM 1782 C CA . GLY A 1 235 ? 20.393 -23.875 20.630 1.00 40.78 235 GLY A CA 1
ATOM 1783 C C . GLY A 1 235 ? 19.348 -22.786 20.846 1.00 40.78 235 GLY A C 1
ATOM 1784 O O . GLY A 1 235 ? 18.838 -22.235 19.881 1.00 40.78 235 GLY A O 1
ATOM 1785 N N . VAL A 1 236 ? 19.080 -22.425 22.101 1.00 43.47 236 VAL A N 1
ATOM 1786 C CA . VAL A 1 236 ? 18.582 -21.081 22.430 1.00 43.47 236 VAL A CA 1
ATOM 1787 C C . VAL A 1 236 ? 19.563 -20.500 23.438 1.00 43.47 236 VAL A C 1
ATOM 1789 O O . VAL A 1 236 ? 19.628 -20.940 24.585 1.00 43.47 236 VAL A O 1
ATOM 1792 N N . GLY A 1 237 ? 20.411 -19.594 22.950 1.00 43.47 237 GLY A N 1
ATOM 1793 C CA . GLY A 1 237 ? 21.397 -18.876 23.744 1.00 43.47 237 GLY A CA 1
ATOM 1794 C C . GLY A 1 237 ? 20.716 -17.904 24.701 1.00 43.47 237 GLY A C 1
ATOM 1795 O O . GLY A 1 237 ? 19.841 -17.136 24.306 1.00 43.47 237 GLY A O 1
ATOM 1796 N N . GLN A 1 238 ? 21.124 -17.967 25.965 1.00 42.50 238 GLN A N 1
ATOM 1797 C CA . GLN A 1 238 ? 20.797 -16.987 26.993 1.00 42.50 238 GLN A CA 1
ATOM 1798 C C . GLN A 1 238 ? 21.453 -15.643 26.665 1.00 42.50 238 GLN A C 1
ATOM 1800 O O . GLN A 1 238 ? 22.662 -15.572 26.447 1.00 42.50 238 GLN A O 1
ATOM 1805 N N . TYR A 1 239 ? 20.658 -14.578 26.708 1.00 41.72 239 TYR A N 1
ATOM 1806 C CA . TYR A 1 239 ? 21.158 -13.218 26.858 1.00 41.72 239 TYR A CA 1
ATOM 1807 C C . TYR A 1 239 ? 21.663 -13.039 28.295 1.00 41.72 239 TYR A C 1
ATOM 1809 O O . TYR A 1 239 ? 20.905 -13.218 29.249 1.00 41.72 239 TYR A O 1
ATOM 1817 N N . VAL A 1 240 ? 22.942 -12.697 28.440 1.00 44.38 240 VAL A N 1
ATOM 1818 C CA . VAL A 1 240 ? 23.524 -12.183 29.684 1.00 44.38 240 VAL A CA 1
ATOM 1819 C C . VAL A 1 240 ? 23.556 -10.664 29.564 1.00 44.38 240 VAL A C 1
ATOM 1821 O O . VAL A 1 240 ? 24.141 -10.126 28.628 1.00 44.38 240 VAL A O 1
ATOM 1824 N N . LEU A 1 241 ? 22.886 -9.999 30.502 1.00 41.53 241 LEU A N 1
ATOM 1825 C CA . LEU A 1 241 ? 22.976 -8.562 30.736 1.00 41.53 241 LEU A CA 1
ATOM 1826 C C . LEU A 1 241 ? 24.317 -8.252 31.415 1.00 41.53 241 LEU A C 1
ATOM 1828 O O . LEU A 1 241 ? 24.557 -8.743 32.517 1.00 41.53 241 LEU A O 1
ATOM 1832 N N . PHE A 1 242 ? 25.134 -7.423 30.767 1.00 43.28 242 PHE A N 1
ATOM 1833 C CA . PHE A 1 242 ? 26.089 -6.504 31.388 1.00 43.28 242 PHE A CA 1
ATOM 1834 C C . PHE A 1 242 ? 26.071 -5.200 30.594 1.00 43.28 242 PHE A C 1
ATOM 1836 O O . PHE A 1 242 ? 26.097 -5.286 29.345 1.00 43.28 242 PHE A O 1
#

Solvent-accessible surface area (backbone atoms only — not comparable to full-atom values): 14886 Å² total; per-residue (Å²): 136,84,84,79,80,77,81,84,78,76,76,53,72,70,57,52,53,50,41,51,52,31,52,57,44,36,71,43,93,45,66,71,54,14,53,52,22,47,55,51,39,49,55,59,30,55,76,66,78,42,51,73,67,59,49,49,54,50,42,62,73,73,47,41,64,64,53,50,50,52,51,49,52,51,52,50,50,54,52,48,55,50,52,49,51,48,49,58,51,64,76,35,84,92,65,79,78,75,62,66,62,52,56,49,50,51,49,54,51,50,51,51,54,49,53,47,51,52,51,53,49,52,51,52,50,52,49,53,52,48,55,50,50,54,53,50,52,52,50,51,53,48,50,52,52,50,52,52,52,50,50,52,54,47,54,52,50,51,54,50,49,54,51,50,52,52,50,50,51,52,51,50,53,52,52,51,51,52,50,52,53,51,52,54,53,60,70,67,52,77,78,75,76,86,75,90,70,94,72,88,78,86,83,79,86,71,88,81,84,81,79,73,83,82,70,89,81,81,83,82,82,82,84,81,87,85,81,92,78,90,79,90,81,88,84,82,84,82,86,79,93,128

Foldseek 3Di:
DDDDDDDQDDDDPVLVVVLVVLCVQLPDPDPVSVVVSVVVSQVSQVVRVHDPVNVVVCCVVPPVPVVVVVVVVVVVVVVVVVVVVVVVVVVPDPDPDCPVVVVVVVVVVVVVVVVVVVVVVVVVVVVVVVVVVVVVVVVVVVVVVVVVVVVVVVVVVVVVVVVVVVVVVVVVVVVVVVVVVVVVVVVPPPDDDDPPDDDDDDDDPDDDPDDDDDDDDDDDDDDDDDDDDDDDDDDDDDDDDD

Mean predicted aligned error: 22.37 Å